Protein AF-A0A538AAC1-F1 (afdb_monomer)

Nearest PDB structures (foldseek):
  7qew-assembly1_G  TM=2.513E-01  e=2.782E+00  Homo sapiens
  7qeq-assembly1_A  TM=2.114E-01  e=1.435E+00  Homo sapiens
  8qa3-assembly1_G  TM=2.493E-01  e=3.777E+00  Homo sapiens
  8qa1-assembly1_A  TM=2.069E-01  e=2.050E+00  Homo sapiens

Structure (mmCIF, N/CA/C/O backbone):
data_AF-A0A538AAC1-F1
#
_entry.id   AF-A0A538AAC1-F1
#
loop_
_atom_site.group_PDB
_atom_site.id
_atom_site.type_symbol
_atom_site.label_atom_id
_atom_site.label_alt_id
_atom_site.label_comp_id
_atom_site.label_asym_id
_atom_site.label_entity_id
_atom_site.label_seq_id
_atom_site.pdbx_PDB_ins_code
_atom_site.Cartn_x
_atom_site.Cartn_y
_atom_site.Cartn_z
_atom_site.occupancy
_atom_site.B_iso_or_e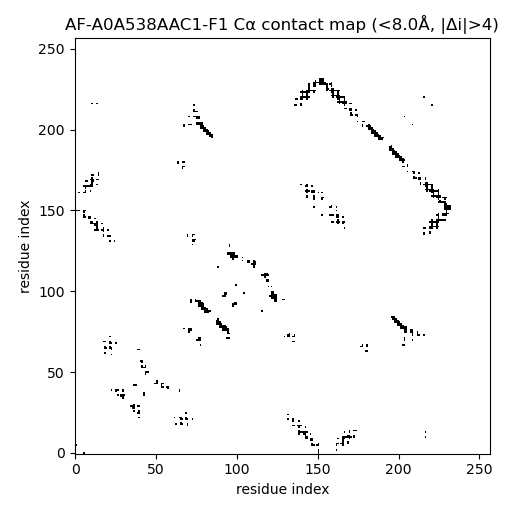quiv
_atom_site.auth_seq_id
_atom_site.auth_comp_id
_atom_site.auth_asym_id
_atom_site.auth_atom_id
_atom_site.pdbx_PDB_model_num
ATOM 1 N N . MET A 1 1 ? -5.027 5.118 27.703 1.00 55.56 1 MET A N 1
ATOM 2 C CA . MET A 1 1 ? -4.458 5.431 26.368 1.00 55.56 1 MET A CA 1
ATOM 3 C C . MET A 1 1 ? -5.538 6.104 25.536 1.00 55.56 1 MET A C 1
ATOM 5 O O . MET A 1 1 ? -6.636 5.571 25.478 1.00 55.56 1 MET A O 1
ATOM 9 N N . THR A 1 2 ? -5.264 7.262 24.935 1.00 80.38 2 THR A N 1
ATOM 10 C CA . THR A 1 2 ? -6.230 7.984 24.089 1.00 80.38 2 THR A CA 1
ATOM 11 C C . THR A 1 2 ? -6.507 7.219 22.790 1.00 80.38 2 THR A C 1
ATOM 13 O O . THR A 1 2 ? -5.586 6.656 22.193 1.00 80.38 2 THR A O 1
ATOM 16 N N . ARG A 1 3 ? -7.768 7.199 22.331 1.00 82.06 3 ARG A N 1
ATOM 17 C CA . ARG A 1 3 ? -8.195 6.505 21.095 1.00 82.06 3 ARG A CA 1
ATOM 18 C C . ARG A 1 3 ? -7.384 6.935 19.861 1.00 82.06 3 ARG A C 1
ATOM 20 O O . ARG A 1 3 ? -7.076 6.101 19.018 1.00 82.06 3 ARG A O 1
ATOM 27 N N . ALA A 1 4 ? -6.931 8.190 19.822 1.00 89.62 4 ALA A N 1
ATOM 28 C CA . ALA A 1 4 ? -6.033 8.710 18.789 1.00 89.62 4 ALA A CA 1
ATOM 29 C C . ALA A 1 4 ? -4.722 7.906 18.660 1.00 89.62 4 ALA A C 1
ATOM 31 O O . ALA A 1 4 ? -4.321 7.543 17.557 1.00 89.62 4 ALA A O 1
ATOM 32 N N . ARG A 1 5 ? -4.081 7.531 19.779 1.00 92.12 5 ARG A N 1
ATOM 33 C CA . ARG A 1 5 ? -2.854 6.711 19.748 1.00 92.12 5 ARG A CA 1
ATOM 34 C C . ARG A 1 5 ? -3.111 5.310 19.193 1.00 92.12 5 ARG A C 1
ATOM 36 O O . ARG A 1 5 ? -2.236 4.744 18.549 1.00 92.12 5 ARG A O 1
ATOM 43 N N . ALA A 1 6 ? -4.294 4.746 19.439 1.00 91.12 6 ALA A N 1
ATOM 44 C CA . ALA A 1 6 ? -4.673 3.443 18.900 1.00 91.12 6 ALA A CA 1
ATOM 45 C C . ALA A 1 6 ? -4.906 3.495 17.381 1.00 91.12 6 ALA A C 1
ATOM 47 O O . ALA A 1 6 ? -4.477 2.583 16.679 1.00 91.12 6 ALA A O 1
ATOM 48 N N . VAL A 1 7 ? -5.509 4.580 16.882 1.00 93.75 7 VAL A N 1
ATOM 49 C CA . VAL A 1 7 ? -5.695 4.843 15.445 1.00 93.75 7 VAL A CA 1
ATOM 50 C C . VAL A 1 7 ? -4.347 4.958 14.728 1.00 93.75 7 VAL A C 1
ATOM 52 O O . VAL A 1 7 ? -4.115 4.247 13.750 1.00 93.75 7 VAL A O 1
ATOM 55 N N . VAL A 1 8 ? -3.425 5.768 15.261 1.00 95.25 8 VAL A N 1
ATOM 56 C CA . VAL A 1 8 ? -2.075 5.922 14.689 1.00 95.25 8 VAL A CA 1
ATOM 57 C C . VAL A 1 8 ? -1.306 4.600 14.712 1.00 95.25 8 VAL A C 1
ATOM 59 O O . VAL A 1 8 ? -0.715 4.204 13.710 1.00 95.25 8 VAL A O 1
ATOM 62 N N . PHE A 1 9 ? -1.370 3.869 15.828 1.00 93.88 9 PHE A N 1
ATOM 63 C CA . PHE A 1 9 ? -0.754 2.547 15.951 1.00 93.88 9 PHE A CA 1
ATOM 64 C C . PHE A 1 9 ? -1.325 1.532 14.949 1.00 93.88 9 PHE A C 1
ATOM 66 O O . PHE A 1 9 ? -0.582 0.714 14.409 1.00 93.88 9 PHE A O 1
ATOM 73 N N . GLY A 1 10 ? -2.634 1.589 14.693 1.00 92.56 10 GLY A N 1
ATOM 74 C CA . GLY A 1 10 ? -3.307 0.786 13.677 1.00 92.56 10 GLY A CA 1
ATOM 75 C C . GLY A 1 10 ? -2.755 1.047 12.283 1.00 92.56 10 GLY A C 1
ATOM 76 O O . GLY A 1 10 ? -2.268 0.115 11.649 1.00 92.56 10 GLY A O 1
ATOM 77 N N . GLY A 1 11 ? -2.764 2.312 11.849 1.00 92.19 11 GLY A N 1
ATOM 78 C CA . GLY A 1 11 ? -2.287 2.701 10.518 1.00 92.19 11 GLY A CA 1
ATOM 79 C C . GLY A 1 11 ? -0.808 2.375 10.307 1.00 92.19 11 GLY A C 1
ATOM 80 O O . GLY A 1 11 ? -0.432 1.815 9.279 1.00 92.19 11 GLY A O 1
ATOM 81 N N . TRP A 1 12 ? 0.022 2.606 11.328 1.00 95.94 12 TRP A N 1
ATOM 82 C CA . TRP A 1 12 ? 1.433 2.213 11.317 1.00 95.94 12 TRP A CA 1
ATOM 83 C C . TRP A 1 12 ? 1.619 0.699 11.140 1.00 95.94 12 TRP A C 1
ATOM 85 O O . TRP A 1 12 ? 2.436 0.253 10.335 1.00 95.94 12 TRP A O 1
ATOM 95 N N . ARG A 1 13 ? 0.830 -0.118 11.849 1.00 94.62 13 ARG A N 1
ATOM 96 C CA . ARG A 1 13 ? 0.871 -1.581 11.698 1.00 94.62 13 ARG A CA 1
ATOM 97 C C . ARG A 1 13 ? 0.394 -2.053 10.331 1.00 94.62 13 ARG A C 1
ATOM 99 O O . ARG A 1 13 ? 0.969 -3.015 9.832 1.00 94.62 13 ARG A O 1
ATOM 106 N N . MET A 1 14 ? -0.626 -1.417 9.751 1.00 96.38 14 MET A N 1
ATOM 107 C CA . MET A 1 14 ? -1.068 -1.725 8.384 1.00 96.38 14 MET A CA 1
ATOM 108 C C . MET A 1 14 ? 0.079 -1.506 7.399 1.00 96.38 14 MET A C 1
ATOM 110 O O . MET A 1 14 ? 0.362 -2.388 6.594 1.00 96.38 14 MET A O 1
ATOM 114 N N . LEU A 1 15 ? 0.789 -0.378 7.518 1.00 94.25 15 LEU A N 1
ATOM 115 C CA . LEU A 1 15 ? 1.932 -0.081 6.660 1.00 94.25 15 LEU A CA 1
ATOM 116 C C . LEU A 1 15 ? 3.049 -1.116 6.835 1.00 94.25 15 LEU A C 1
ATOM 118 O O . LEU A 1 15 ? 3.484 -1.710 5.853 1.00 94.25 15 LEU A O 1
ATOM 122 N N . LEU A 1 16 ? 3.486 -1.372 8.072 1.00 94.50 16 LEU A N 1
ATOM 123 C CA . LEU A 1 16 ? 4.570 -2.327 8.328 1.00 94.50 16 LEU A CA 1
ATOM 124 C C . LEU A 1 16 ? 4.223 -3.746 7.865 1.00 94.50 16 LEU A C 1
ATOM 126 O O . LEU A 1 16 ? 5.056 -4.408 7.250 1.00 94.50 16 LEU A O 1
ATOM 130 N N . ALA A 1 17 ? 3.000 -4.210 8.136 1.00 92.50 17 ALA A N 1
ATOM 131 C CA . ALA A 1 17 ? 2.542 -5.517 7.679 1.00 92.50 17 ALA A CA 1
ATOM 132 C C . ALA A 1 17 ? 2.473 -5.575 6.148 1.00 92.50 17 ALA A C 1
ATOM 134 O O . ALA A 1 17 ? 2.924 -6.557 5.565 1.00 92.50 17 ALA A O 1
ATOM 135 N N . GLY A 1 18 ? 1.972 -4.519 5.501 1.00 91.94 18 GLY A N 1
ATOM 136 C CA . GLY A 1 18 ? 1.911 -4.416 4.045 1.00 91.94 18 GLY A CA 1
ATOM 137 C C . GLY A 1 18 ? 3.296 -4.471 3.405 1.00 91.94 18 GLY A C 1
ATOM 138 O O . GLY A 1 18 ? 3.509 -5.263 2.489 1.00 91.94 18 GLY A O 1
ATOM 139 N N . LEU A 1 19 ? 4.258 -3.703 3.922 1.00 90.88 19 LEU A N 1
ATOM 140 C CA . LEU A 1 19 ? 5.645 -3.719 3.446 1.00 90.88 19 LEU A CA 1
ATOM 141 C C . LEU A 1 19 ? 6.298 -5.093 3.651 1.00 90.88 19 LEU A C 1
ATOM 143 O O . LEU A 1 19 ? 6.883 -5.639 2.717 1.00 90.88 19 LEU A O 1
ATOM 147 N N . ALA A 1 20 ? 6.157 -5.684 4.841 1.00 91.12 20 ALA A N 1
ATOM 148 C CA . ALA A 1 20 ? 6.739 -6.988 5.148 1.00 91.12 20 ALA A CA 1
ATOM 149 C C . ALA A 1 20 ? 6.161 -8.099 4.259 1.00 91.12 20 ALA A C 1
ATOM 151 O O . ALA A 1 20 ? 6.914 -8.850 3.643 1.00 91.12 20 ALA A O 1
ATOM 152 N N . LEU A 1 21 ? 4.833 -8.178 4.139 1.00 90.56 21 LEU A N 1
ATOM 153 C CA . LEU A 1 21 ? 4.157 -9.170 3.300 1.00 90.56 21 LEU A CA 1
ATOM 154 C C . LEU A 1 21 ? 4.462 -8.968 1.811 1.00 90.56 21 LEU A C 1
ATOM 156 O O . LEU A 1 21 ? 4.657 -9.951 1.098 1.00 90.56 21 LEU A O 1
ATOM 160 N N . SER A 1 22 ? 4.569 -7.719 1.347 1.00 88.06 22 SER A N 1
ATOM 161 C CA . SER A 1 22 ? 4.970 -7.416 -0.036 1.00 88.06 22 SER A CA 1
ATOM 162 C C . SER A 1 22 ? 6.386 -7.906 -0.315 1.00 88.06 22 SER A C 1
ATOM 164 O O . SER A 1 22 ? 6.629 -8.551 -1.334 1.00 88.06 22 SER A O 1
ATOM 166 N N . PHE A 1 23 ? 7.315 -7.659 0.612 1.00 86.56 23 PHE A N 1
ATOM 167 C CA . PHE A 1 23 ? 8.688 -8.132 0.484 1.00 86.56 23 PHE A CA 1
ATOM 168 C C . PHE A 1 23 ? 8.771 -9.661 0.512 1.00 86.56 23 PHE A C 1
ATOM 170 O O . PHE A 1 23 ? 9.422 -10.250 -0.346 1.00 86.56 23 PHE A O 1
ATOM 177 N N . VAL A 1 24 ? 8.050 -10.324 1.421 1.00 87.56 24 VAL A N 1
ATOM 178 C CA . VAL A 1 24 ? 7.950 -11.794 1.443 1.00 87.56 24 VAL A CA 1
ATOM 179 C C . VAL A 1 24 ? 7.392 -12.324 0.119 1.00 87.56 24 VAL A C 1
ATOM 181 O O . VAL A 1 24 ? 7.934 -13.282 -0.429 1.00 87.56 24 VAL A O 1
ATOM 184 N N . GLY A 1 25 ? 6.377 -11.669 -0.450 1.00 84.69 25 GLY A N 1
ATOM 185 C CA . GLY A 1 25 ? 5.852 -12.000 -1.775 1.00 84.69 25 GLY A CA 1
ATOM 186 C C . GLY A 1 25 ? 6.914 -11.913 -2.878 1.00 84.69 25 GLY A C 1
ATOM 187 O O . GLY A 1 25 ? 6.989 -12.803 -3.728 1.00 84.69 25 GLY A O 1
ATOM 188 N N . LEU A 1 26 ? 7.783 -10.896 -2.842 1.00 82.31 26 LEU A N 1
ATOM 189 C CA . LEU A 1 26 ? 8.922 -10.788 -3.763 1.00 82.31 26 LEU A CA 1
ATOM 190 C C . LEU A 1 26 ? 9.938 -11.923 -3.572 1.00 82.31 26 LEU A C 1
ATOM 192 O O . LEU A 1 26 ? 10.426 -12.461 -4.566 1.00 82.31 26 LEU A O 1
ATOM 196 N N . LEU A 1 27 ? 10.237 -12.319 -2.331 1.00 83.00 27 LEU A N 1
ATOM 197 C CA . LEU A 1 27 ? 11.154 -13.433 -2.048 1.00 83.00 27 LEU A CA 1
ATOM 198 C C . LEU A 1 27 ? 10.608 -14.762 -2.586 1.00 83.00 27 LEU A C 1
ATOM 200 O O . LEU A 1 27 ? 11.334 -15.510 -3.242 1.00 83.00 27 LEU A O 1
ATOM 204 N N . VAL A 1 28 ? 9.315 -15.030 -2.377 1.00 84.75 28 VAL A N 1
ATOM 205 C CA . VAL A 1 28 ? 8.643 -16.217 -2.931 1.00 84.75 28 VAL A CA 1
ATOM 206 C C . VAL A 1 28 ? 8.689 -16.190 -4.459 1.00 84.75 28 VAL A C 1
ATOM 208 O O . VAL A 1 28 ? 9.024 -17.194 -5.089 1.00 84.75 28 VAL A O 1
ATOM 211 N N . LEU A 1 29 ? 8.427 -15.033 -5.074 1.00 81.06 29 LEU A N 1
ATOM 212 C CA . LEU A 1 29 ? 8.501 -14.889 -6.526 1.00 81.06 29 LEU A CA 1
ATOM 213 C C . LEU A 1 29 ? 9.919 -15.143 -7.060 1.00 81.06 29 LEU A C 1
ATOM 215 O O . LEU A 1 29 ? 10.067 -15.799 -8.090 1.00 81.06 29 LEU A O 1
ATOM 219 N N . ALA A 1 30 ? 10.951 -14.667 -6.363 1.00 78.94 30 ALA A N 1
ATOM 220 C CA . ALA A 1 30 ? 12.349 -14.893 -6.725 1.00 78.94 30 ALA A CA 1
ATOM 221 C C . ALA A 1 30 ? 12.778 -16.366 -6.590 1.00 78.94 30 ALA A C 1
ATOM 223 O O . ALA A 1 30 ? 13.627 -16.829 -7.359 1.00 78.94 30 ALA A O 1
ATOM 224 N N . ALA A 1 31 ? 12.183 -17.105 -5.648 1.00 80.88 31 ALA A N 1
ATOM 225 C CA . ALA A 1 31 ? 12.398 -18.541 -5.496 1.00 80.88 31 ALA A CA 1
ATOM 226 C C . ALA A 1 31 ? 11.744 -19.341 -6.637 1.00 80.88 31 ALA A C 1
ATOM 228 O O . ALA A 1 31 ? 12.382 -20.220 -7.212 1.00 80.88 31 ALA A O 1
ATOM 229 N N . VAL A 1 32 ? 10.503 -19.000 -7.007 1.00 84.06 32 VAL A N 1
ATOM 230 C CA . VAL A 1 32 ? 9.737 -19.708 -8.053 1.00 84.06 32 VAL A CA 1
ATOM 231 C C . VAL A 1 32 ? 10.205 -19.339 -9.465 1.00 84.06 32 VAL A C 1
ATOM 233 O O . VAL A 1 32 ? 10.245 -20.189 -10.353 1.00 84.06 32 VAL A O 1
ATOM 236 N N . LYS A 1 33 ? 10.559 -18.070 -9.699 1.00 76.31 33 LYS A N 1
ATOM 237 C CA . LYS A 1 33 ? 11.040 -17.564 -10.991 1.00 76.31 33 LYS A CA 1
ATOM 238 C C . LYS A 1 33 ? 12.455 -17.003 -10.832 1.00 76.31 33 LYS A C 1
ATOM 240 O O . LYS A 1 33 ? 12.603 -15.841 -10.457 1.00 76.31 33 LYS A O 1
ATOM 245 N N . PRO A 1 34 ? 13.502 -17.757 -11.218 1.00 68.25 34 PRO A N 1
ATOM 246 C CA . PRO A 1 34 ? 14.891 -17.303 -11.118 1.00 68.25 34 PRO A CA 1
ATOM 247 C C . PRO A 1 34 ? 15.162 -15.971 -11.835 1.00 68.25 34 PRO A C 1
ATOM 249 O O . PRO A 1 34 ? 15.966 -15.169 -11.371 1.00 68.25 34 PRO A O 1
ATOM 252 N N . GLY A 1 35 ? 14.438 -15.686 -12.925 1.00 66.00 35 GLY A N 1
ATOM 253 C CA . GLY A 1 35 ? 14.520 -14.405 -13.637 1.00 66.00 35 GLY A CA 1
ATOM 254 C C . GLY A 1 35 ? 13.968 -13.195 -12.868 1.00 66.00 35 GLY A C 1
ATOM 255 O O . GLY A 1 35 ? 14.212 -12.068 -13.278 1.00 66.00 35 GLY A O 1
ATOM 256 N N . ALA A 1 36 ? 13.247 -13.402 -11.762 1.00 65.06 36 ALA A N 1
ATOM 257 C CA . ALA A 1 36 ? 12.745 -12.343 -10.884 1.00 65.06 36 ALA A CA 1
ATOM 258 C C . ALA A 1 36 ? 13.689 -12.044 -9.702 1.00 65.06 36 ALA A C 1
ATOM 260 O O . ALA A 1 36 ? 13.428 -11.126 -8.926 1.00 65.06 36 ALA A O 1
ATOM 261 N N . ARG A 1 37 ? 14.804 -12.777 -9.558 1.00 68.06 37 ARG A N 1
ATOM 262 C CA . ARG A 1 37 ? 15.784 -12.557 -8.481 1.00 68.06 37 ARG A CA 1
ATOM 263 C C . ARG A 1 37 ? 16.357 -11.131 -8.433 1.00 68.06 37 ARG A C 1
ATOM 265 O O . ARG A 1 37 ? 16.464 -10.633 -7.317 1.00 68.06 37 ARG A O 1
ATOM 272 N N . PRO A 1 38 ? 16.637 -10.432 -9.555 1.00 65.81 38 PRO A N 1
ATOM 273 C CA . PRO A 1 38 ? 17.105 -9.041 -9.509 1.00 65.81 38 PRO A CA 1
ATOM 274 C C . PRO A 1 38 ? 16.099 -8.058 -8.881 1.00 65.81 38 PRO A C 1
ATOM 276 O O . PRO A 1 38 ? 16.471 -6.981 -8.429 1.00 65.81 38 PRO A O 1
ATOM 279 N N . ILE A 1 39 ? 14.813 -8.428 -8.840 1.00 64.62 39 ILE A N 1
ATOM 280 C CA . ILE A 1 39 ? 13.741 -7.621 -8.238 1.00 64.62 39 ILE A CA 1
ATOM 281 C C . ILE A 1 39 ? 13.785 -7.739 -6.705 1.00 64.62 39 ILE A C 1
ATOM 283 O O . ILE A 1 39 ? 13.534 -6.772 -5.989 1.00 64.62 39 ILE A O 1
ATOM 287 N N . ALA A 1 40 ? 14.135 -8.925 -6.196 1.00 59.75 40 ALA A N 1
ATOM 288 C CA . ALA A 1 40 ? 14.229 -9.212 -4.765 1.00 59.75 40 ALA A CA 1
ATOM 289 C C . ALA A 1 40 ? 15.622 -8.920 -4.176 1.00 59.75 40 ALA A C 1
ATOM 291 O O . ALA A 1 40 ? 15.723 -8.480 -3.031 1.00 59.75 40 ALA A O 1
ATOM 292 N N . TYR A 1 41 ? 16.690 -9.077 -4.966 1.00 62.59 41 TYR A N 1
ATOM 293 C CA . TYR A 1 41 ? 18.094 -8.946 -4.555 1.00 62.59 41 TYR A CA 1
ATOM 294 C C . TYR A 1 41 ? 18.848 -8.033 -5.527 1.00 62.59 41 TYR A C 1
ATOM 296 O O . TYR A 1 41 ? 18.644 -8.139 -6.731 1.00 62.59 41 TYR A O 1
ATOM 304 N N . ASN A 1 42 ? 19.718 -7.132 -5.051 1.00 59.31 42 ASN A N 1
ATOM 305 C CA . ASN A 1 42 ? 20.794 -6.682 -5.941 1.00 59.31 42 ASN A CA 1
ATOM 306 C C . ASN A 1 42 ? 21.755 -7.859 -6.007 1.00 59.31 42 ASN A C 1
ATOM 308 O O . ASN A 1 42 ? 22.329 -8.217 -4.985 1.00 59.31 42 ASN A O 1
ATOM 312 N N . ILE A 1 43 ? 21.851 -8.510 -7.162 1.00 54.12 43 ILE A N 1
ATOM 313 C CA . ILE A 1 43 ? 22.829 -9.575 -7.365 1.00 54.12 43 ILE A CA 1
ATOM 314 C C . ILE A 1 43 ? 24.106 -8.878 -7.840 1.00 54.12 43 ILE A C 1
ATOM 316 O O . ILE A 1 43 ? 24.143 -8.452 -8.995 1.00 54.12 43 ILE A O 1
ATOM 320 N N . PRO A 1 44 ? 25.121 -8.687 -6.980 1.00 48.97 44 PRO A N 1
ATOM 321 C CA . PRO A 1 44 ? 26.422 -8.231 -7.439 1.00 48.97 44 PRO A CA 1
ATOM 322 C C . PRO A 1 44 ? 26.989 -9.274 -8.406 1.00 48.97 44 PRO A C 1
ATOM 324 O O . PRO A 1 44 ? 26.973 -10.473 -8.131 1.00 48.97 44 PRO A O 1
ATOM 327 N N . THR A 1 45 ? 27.448 -8.817 -9.566 1.00 49.44 45 THR A N 1
ATOM 328 C CA . THR A 1 45 ? 28.026 -9.666 -10.618 1.00 49.44 45 THR A CA 1
ATOM 329 C C . THR A 1 45 ? 29.496 -10.017 -10.362 1.00 49.44 45 THR A C 1
ATOM 331 O O . THR A 1 45 ? 30.085 -10.743 -11.157 1.00 49.44 45 THR A O 1
ATOM 334 N N . SER A 1 46 ? 30.092 -9.525 -9.271 1.00 48.06 46 SER A N 1
ATOM 335 C CA . SER A 1 46 ? 31.501 -9.714 -8.905 1.00 48.06 46 SER A CA 1
ATOM 336 C C . SER A 1 46 ? 31.669 -10.213 -7.461 1.00 48.06 46 SER A C 1
ATOM 338 O O . SER A 1 46 ? 30.862 -9.931 -6.573 1.00 48.06 46 SER A O 1
ATOM 340 N N . SER A 1 47 ? 32.728 -10.996 -7.230 1.00 47.50 47 SER A N 1
ATOM 341 C CA . SER A 1 47 ? 33.127 -11.514 -5.914 1.00 47.50 47 SER A CA 1
ATOM 342 C C . SER A 1 47 ? 33.976 -10.504 -5.131 1.00 47.50 47 SER A C 1
ATOM 344 O O . SER A 1 47 ? 34.763 -9.779 -5.730 1.00 47.50 47 SER A O 1
ATOM 346 N N . GLY A 1 48 ? 33.895 -10.513 -3.793 1.00 57.09 48 GLY A N 1
ATOM 347 C CA . GLY A 1 48 ? 34.740 -9.689 -2.911 1.00 57.09 48 GLY A CA 1
ATOM 348 C C . GLY A 1 48 ? 34.000 -8.502 -2.281 1.00 57.09 48 GLY A C 1
ATOM 349 O O . GLY A 1 48 ? 32.853 -8.642 -1.857 1.00 57.09 48 GLY A O 1
ATOM 350 N N . SER A 1 49 ? 34.639 -7.331 -2.201 1.00 56.75 49 SER A N 1
ATOM 351 C CA . SER A 1 49 ? 34.054 -6.099 -1.633 1.00 56.75 49 SER A CA 1
ATOM 352 C C . SER A 1 49 ? 32.765 -5.656 -2.333 1.00 56.75 49 SER A C 1
ATOM 354 O O . SER A 1 49 ? 31.868 -5.119 -1.684 1.00 56.75 49 SER A O 1
ATOM 356 N N . ASP A 1 50 ? 32.625 -5.958 -3.623 1.00 53.81 50 ASP A N 1
ATOM 357 C CA . ASP A 1 50 ? 31.417 -5.686 -4.410 1.00 53.81 50 ASP A CA 1
ATOM 358 C C . ASP A 1 50 ? 30.231 -6.563 -3.987 1.00 53.81 50 ASP A C 1
ATOM 360 O O . ASP A 1 50 ? 29.080 -6.124 -4.030 1.00 53.81 50 ASP A O 1
ATOM 364 N N . ALA A 1 51 ? 30.497 -7.783 -3.503 1.00 54.66 51 ALA A N 1
ATOM 365 C CA . ALA A 1 51 ? 29.469 -8.667 -2.961 1.00 54.66 51 ALA A CA 1
ATOM 366 C C . ALA A 1 51 ? 28.921 -8.141 -1.624 1.00 54.66 51 ALA A C 1
ATOM 368 O O . ALA A 1 51 ? 27.710 -8.165 -1.375 1.00 54.66 51 ALA A O 1
ATOM 369 N N . VAL A 1 52 ? 29.805 -7.594 -0.784 1.00 56.62 52 VAL A N 1
ATOM 370 C CA . VAL A 1 52 ? 29.437 -6.922 0.472 1.00 56.62 52 VAL A CA 1
ATOM 371 C C . VAL A 1 52 ? 28.674 -5.627 0.177 1.00 56.62 52 VAL A C 1
ATOM 373 O O . VAL A 1 52 ? 27.602 -5.411 0.744 1.00 56.62 52 VAL A O 1
ATOM 376 N N . GLY A 1 53 ? 29.152 -4.817 -0.773 1.00 56.31 53 GLY A N 1
ATOM 377 C CA . GLY A 1 53 ? 28.477 -3.598 -1.230 1.00 56.31 53 GLY A CA 1
ATOM 378 C C . GLY A 1 53 ? 27.079 -3.868 -1.796 1.00 56.31 53 GLY A C 1
ATOM 379 O O . GLY A 1 53 ? 26.114 -3.215 -1.396 1.00 56.31 53 GLY A O 1
ATOM 380 N N . GLY A 1 54 ? 26.929 -4.892 -2.640 1.00 57.69 54 GLY A N 1
ATOM 381 C CA . GLY A 1 54 ? 25.633 -5.324 -3.173 1.00 57.69 54 GLY A CA 1
ATOM 382 C C . GLY A 1 54 ? 24.668 -5.825 -2.092 1.00 57.69 54 GLY A C 1
ATOM 383 O O . GLY A 1 54 ? 23.460 -5.579 -2.173 1.00 57.69 54 GLY A O 1
ATOM 384 N N . THR A 1 55 ? 25.185 -6.455 -1.034 1.00 58.25 55 THR A N 1
ATOM 385 C CA . THR A 1 55 ? 24.380 -6.910 0.111 1.00 58.25 55 THR A CA 1
ATOM 386 C C . THR A 1 55 ? 23.905 -5.731 0.962 1.00 58.25 55 THR A C 1
ATOM 388 O O . THR A 1 55 ? 22.710 -5.620 1.240 1.00 58.25 55 THR A O 1
ATOM 391 N N . VAL A 1 56 ? 24.796 -4.794 1.302 1.00 59.12 56 VAL A N 1
ATOM 392 C CA . VAL A 1 56 ? 24.453 -3.570 2.051 1.00 59.12 56 VAL A CA 1
ATOM 393 C C . VAL A 1 56 ? 23.446 -2.720 1.272 1.00 59.12 56 VAL A C 1
ATOM 395 O O . VAL A 1 56 ? 22.434 -2.287 1.826 1.00 59.12 56 VAL A O 1
ATOM 398 N N . PHE A 1 57 ? 23.652 -2.555 -0.035 1.00 59.09 57 PHE A N 1
ATOM 399 C CA . PHE A 1 57 ? 22.730 -1.818 -0.899 1.00 59.09 57 PHE A CA 1
ATOM 400 C C . PHE A 1 57 ? 21.377 -2.532 -1.048 1.00 59.09 57 PHE A C 1
ATOM 402 O O . PHE A 1 57 ? 20.330 -1.887 -1.114 1.00 59.09 57 PHE A O 1
ATOM 409 N N . THR A 1 58 ? 21.355 -3.870 -1.043 1.00 62.19 58 THR A N 1
ATOM 410 C CA . THR A 1 58 ? 20.102 -4.642 -0.982 1.00 62.19 58 THR A CA 1
ATOM 411 C C . THR A 1 58 ? 19.340 -4.342 0.300 1.00 62.19 58 THR A C 1
ATOM 413 O O . THR A 1 58 ? 18.171 -3.984 0.210 1.00 62.19 58 THR A O 1
ATOM 416 N N . VAL A 1 59 ? 19.994 -4.405 1.465 1.00 61.88 59 VAL A N 1
ATOM 417 C CA . VAL A 1 59 ? 19.363 -4.116 2.766 1.00 61.88 59 VAL A CA 1
ATOM 418 C C . VAL A 1 59 ? 18.805 -2.690 2.807 1.00 61.88 59 VAL A C 1
ATOM 420 O O . VAL A 1 59 ? 17.654 -2.490 3.194 1.00 61.88 59 VAL A O 1
ATOM 423 N N . LEU A 1 60 ? 19.575 -1.708 2.331 1.00 66.44 60 LEU A N 1
ATOM 424 C CA . LEU A 1 60 ? 19.162 -0.301 2.291 1.00 66.44 60 LEU A CA 1
ATOM 425 C C . LEU A 1 60 ? 17.997 -0.039 1.325 1.00 66.44 60 LEU A C 1
ATOM 427 O O . LEU A 1 60 ? 17.195 0.863 1.558 1.00 66.44 60 LEU A O 1
ATOM 431 N N . THR A 1 61 ? 17.866 -0.833 0.260 1.00 75.81 61 THR A N 1
ATOM 432 C CA . THR A 1 61 ? 16.788 -0.682 -0.732 1.00 75.81 61 THR A CA 1
ATOM 433 C C . THR A 1 61 ? 15.552 -1.533 -0.433 1.00 75.81 61 THR A C 1
ATOM 435 O O . THR A 1 61 ? 14.544 -1.375 -1.126 1.00 75.81 61 THR A O 1
ATOM 438 N N . VAL A 1 62 ? 15.567 -2.375 0.614 1.00 78.94 62 VAL A N 1
ATOM 439 C CA . VAL A 1 62 ? 14.404 -3.190 1.024 1.00 78.94 62 VAL A CA 1
ATOM 440 C C . VAL A 1 62 ? 13.139 -2.346 1.218 1.00 78.94 62 VAL A C 1
ATOM 442 O O . VAL A 1 62 ? 12.122 -2.708 0.622 1.00 78.94 62 VAL A O 1
ATOM 445 N N . PRO A 1 63 ? 13.149 -1.222 1.970 1.00 78.31 63 PRO A N 1
ATOM 446 C CA . PRO A 1 63 ? 11.932 -0.436 2.183 1.00 78.31 63 PRO A CA 1
ATOM 447 C C . PRO A 1 63 ? 11.360 0.105 0.873 1.00 78.31 63 PRO A C 1
ATOM 449 O O . PRO A 1 63 ? 10.147 0.083 0.669 1.00 78.31 63 PRO A O 1
ATOM 452 N N . ASN A 1 64 ? 12.241 0.522 -0.041 1.00 82.75 64 ASN A N 1
ATOM 453 C CA . ASN A 1 64 ? 11.842 1.046 -1.338 1.00 82.75 64 ASN A CA 1
ATOM 454 C C . ASN A 1 64 ? 11.227 -0.063 -2.215 1.00 82.75 64 ASN A C 1
ATOM 456 O O . ASN A 1 64 ? 10.131 0.084 -2.742 1.00 82.75 64 ASN A O 1
ATOM 460 N N . ARG A 1 65 ? 11.850 -1.245 -2.279 1.00 82.44 65 ARG A N 1
ATOM 461 C CA . ARG A 1 65 ? 11.321 -2.405 -3.028 1.00 82.44 65 ARG A CA 1
ATOM 462 C C . ARG A 1 65 ? 9.987 -2.905 -2.488 1.00 82.44 65 ARG A C 1
ATOM 464 O O . ARG A 1 65 ? 9.081 -3.207 -3.261 1.00 82.44 65 ARG A O 1
ATOM 471 N N . ALA A 1 66 ? 9.867 -2.978 -1.165 1.00 84.81 66 ALA A N 1
ATOM 472 C CA . ALA A 1 66 ? 8.629 -3.353 -0.500 1.00 84.81 66 ALA A CA 1
ATOM 473 C C . ALA A 1 66 ? 7.503 -2.367 -0.837 1.00 84.81 66 ALA A C 1
ATOM 475 O O . ALA A 1 66 ? 6.398 -2.799 -1.160 1.00 84.81 66 ALA A O 1
ATOM 476 N N . ALA A 1 67 ? 7.794 -1.062 -0.832 1.00 85.62 67 ALA A N 1
ATOM 477 C CA . ALA A 1 67 ? 6.845 -0.038 -1.249 1.00 85.62 67 ALA A CA 1
ATOM 478 C C . ALA A 1 67 ? 6.444 -0.219 -2.719 1.00 85.62 67 ALA A C 1
ATOM 480 O O . ALA A 1 67 ? 5.257 -0.331 -3.016 1.00 85.62 67 ALA A O 1
ATOM 481 N N . LEU A 1 68 ? 7.416 -0.345 -3.626 1.00 84.12 68 LEU A N 1
ATOM 482 C CA . LEU A 1 68 ? 7.179 -0.516 -5.064 1.00 84.12 68 LEU A CA 1
ATOM 483 C C . LEU A 1 68 ? 6.380 -1.784 -5.407 1.00 84.12 68 LEU A C 1
ATOM 485 O O . LEU A 1 68 ? 5.706 -1.798 -6.432 1.00 84.12 68 LEU A O 1
ATOM 489 N N . ALA A 1 69 ? 6.416 -2.824 -4.567 1.00 85.56 69 ALA A N 1
ATOM 490 C CA . ALA A 1 69 ? 5.562 -4.009 -4.695 1.00 85.56 69 ALA A CA 1
ATOM 491 C C . ALA A 1 69 ? 4.181 -3.844 -4.035 1.00 85.56 69 ALA A C 1
ATOM 493 O O . ALA A 1 69 ? 3.190 -4.388 -4.530 1.00 85.56 69 ALA A O 1
ATOM 494 N N . LEU A 1 70 ? 4.092 -3.071 -2.951 1.00 86.81 70 LEU A N 1
ATOM 495 C CA . LEU A 1 70 ? 2.840 -2.818 -2.242 1.00 86.81 70 LEU A CA 1
ATOM 496 C C . LEU A 1 70 ? 1.829 -2.075 -3.129 1.00 86.81 70 LEU A C 1
ATOM 498 O O . LEU A 1 70 ? 0.677 -2.496 -3.214 1.00 86.81 70 LEU A O 1
ATOM 502 N N . PHE A 1 71 ? 2.241 -1.026 -3.847 1.00 87.81 71 PHE A N 1
ATOM 503 C CA . PHE A 1 71 ? 1.354 -0.269 -4.749 1.00 87.81 71 PHE A CA 1
ATOM 504 C C . PHE A 1 71 ? 0.646 -1.131 -5.814 1.00 87.81 71 PHE A C 1
ATOM 506 O O . PHE A 1 71 ? -0.589 -1.125 -5.843 1.00 87.81 71 PHE A O 1
ATOM 513 N N . PRO A 1 72 ? 1.351 -1.920 -6.646 1.00 84.62 72 PRO A N 1
ATOM 514 C CA . PRO A 1 72 ? 0.704 -2.804 -7.609 1.00 84.62 72 PRO A CA 1
ATOM 515 C C . PRO A 1 72 ? -0.099 -3.926 -6.948 1.00 84.62 72 PRO A C 1
ATOM 517 O O . PRO A 1 72 ? -1.126 -4.309 -7.500 1.00 84.62 72 PRO A O 1
ATOM 520 N N . SER A 1 73 ? 0.269 -4.395 -5.746 1.00 85.75 73 SER A N 1
ATOM 521 C CA . SER A 1 73 ? -0.561 -5.362 -5.001 1.00 85.75 73 SER A CA 1
ATOM 522 C C . SER A 1 73 ? -1.926 -4.806 -4.589 1.00 85.75 73 SER A C 1
ATOM 524 O O . SER A 1 73 ? -2.888 -5.556 -4.474 1.00 85.75 73 SER A O 1
ATOM 526 N N . MET A 1 74 ? -2.033 -3.487 -4.403 1.00 87.25 74 MET A N 1
ATOM 527 C CA . MET A 1 74 ? -3.308 -2.810 -4.160 1.00 87.25 74 MET A CA 1
ATOM 528 C C . MET A 1 74 ? -4.104 -2.592 -5.451 1.00 87.25 74 MET A C 1
ATOM 530 O O . MET A 1 74 ? -5.296 -2.305 -5.380 1.00 87.25 74 MET A O 1
ATOM 534 N N . GLY A 1 75 ? -3.464 -2.755 -6.612 1.00 83.62 75 GLY A N 1
ATOM 535 C CA . GLY A 1 75 ? -4.017 -2.474 -7.935 1.00 83.62 75 GLY A CA 1
ATOM 536 C C . GLY A 1 75 ? -3.632 -1.107 -8.498 1.00 83.62 75 GLY A C 1
ATOM 537 O O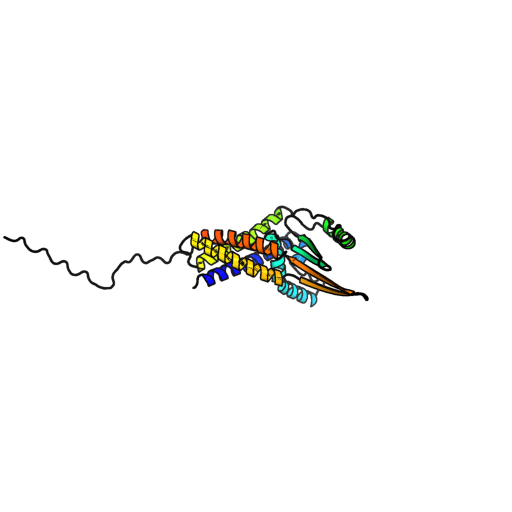 . GLY A 1 75 ? -4.128 -0.733 -9.557 1.00 83.62 75 GLY A O 1
ATOM 538 N N . SER A 1 76 ? -2.738 -0.373 -7.828 1.00 85.88 76 SER A N 1
ATOM 539 C CA . SER A 1 76 ? -2.192 0.881 -8.352 1.00 85.88 76 SER A CA 1
ATOM 540 C C . SER A 1 76 ? -1.199 0.624 -9.477 1.00 85.88 76 SER A C 1
ATOM 542 O O . SER A 1 76 ? -0.523 -0.401 -9.523 1.00 85.88 76 SER A O 1
ATOM 544 N N . CYS A 1 77 ? -1.053 1.606 -10.354 1.00 84.44 77 CYS A N 1
ATOM 545 C CA . CYS A 1 77 ? -0.009 1.579 -11.354 1.00 84.44 77 CYS A CA 1
ATOM 546 C C . CYS A 1 77 ? 1.372 1.903 -10.751 1.00 84.44 77 CYS A C 1
ATOM 548 O O . CYS A 1 77 ? 1.501 2.825 -9.939 1.00 84.44 77 CYS A O 1
ATOM 550 N N . LEU A 1 78 ? 2.401 1.175 -11.192 1.00 82.06 78 LEU A N 1
ATOM 551 C CA . LEU A 1 78 ? 3.805 1.572 -11.118 1.00 82.06 78 LEU A CA 1
ATOM 552 C C . LEU A 1 78 ? 4.268 1.991 -12.517 1.00 82.06 78 LEU A C 1
ATOM 554 O O . LEU A 1 78 ? 4.113 1.226 -13.473 1.00 82.06 78 LEU A O 1
ATOM 558 N N . GLY A 1 79 ? 4.821 3.192 -12.653 1.00 79.00 79 GLY A N 1
ATOM 559 C CA . GLY A 1 79 ? 5.018 3.780 -13.970 1.00 79.00 79 GLY A CA 1
ATOM 560 C C . GLY A 1 79 ? 6.037 4.905 -14.039 1.00 79.00 79 GLY A C 1
ATOM 561 O O . GLY A 1 79 ? 6.740 5.216 -13.072 1.00 79.00 79 GLY A O 1
ATOM 562 N N . VAL A 1 80 ? 6.099 5.491 -15.230 1.00 75.50 80 VAL A N 1
ATOM 563 C CA . VAL A 1 80 ? 6.898 6.677 -15.534 1.00 75.50 80 VAL A CA 1
ATOM 564 C C . VAL A 1 80 ? 5.941 7.842 -15.725 1.00 75.50 80 VAL A C 1
ATOM 566 O O . VAL A 1 80 ? 5.002 7.756 -16.513 1.00 75.50 80 VAL A O 1
ATOM 569 N N . PHE A 1 81 ? 6.190 8.930 -15.009 1.00 79.12 81 PHE A N 1
ATOM 570 C CA . PHE A 1 81 ? 5.432 10.169 -15.117 1.00 79.12 81 PHE A CA 1
ATOM 571 C C . PHE A 1 81 ? 6.407 11.268 -15.514 1.00 79.12 81 PHE A C 1
ATOM 573 O O . PHE A 1 81 ? 7.367 11.523 -14.786 1.00 79.12 81 PHE A O 1
ATOM 580 N N . ALA A 1 82 ? 6.200 11.878 -16.673 1.00 74.06 82 ALA A N 1
ATOM 581 C CA . ALA A 1 82 ? 7.053 12.926 -17.200 1.00 74.06 82 ALA A CA 1
ATOM 582 C C . ALA A 1 82 ? 6.246 14.200 -17.433 1.00 74.06 82 ALA A C 1
ATOM 584 O O . ALA A 1 82 ? 5.150 14.141 -17.983 1.00 74.06 82 ALA A O 1
ATOM 585 N N . ASN A 1 83 ? 6.810 15.343 -17.053 1.00 72.69 83 ASN A N 1
ATOM 586 C CA . ASN A 1 83 ? 6.317 16.637 -17.509 1.00 72.69 83 ASN A CA 1
ATOM 587 C C . ASN A 1 83 ? 7.282 17.167 -18.572 1.00 72.69 83 ASN A C 1
ATOM 589 O O . ASN A 1 83 ? 8.476 17.344 -18.300 1.00 72.69 83 ASN A O 1
ATOM 593 N N . VAL A 1 84 ? 6.768 17.361 -19.786 1.00 68.38 84 VAL A N 1
ATOM 594 C CA . VAL A 1 84 ? 7.529 17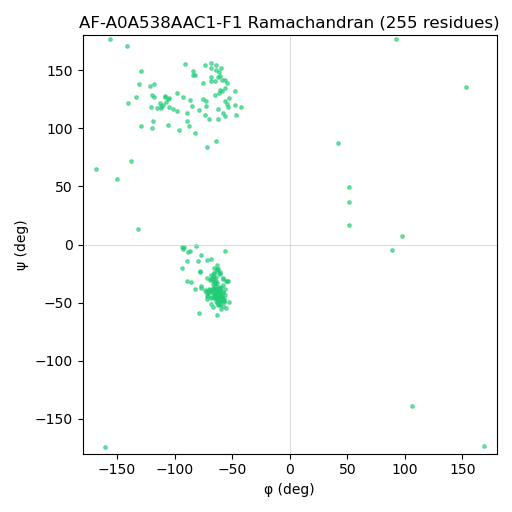.846 -20.939 1.00 68.38 84 VAL A CA 1
ATOM 595 C C . VAL A 1 84 ? 6.911 19.160 -21.390 1.00 68.38 84 VAL A C 1
ATOM 597 O O . VAL A 1 84 ? 5.825 19.168 -21.959 1.00 68.38 84 VAL A O 1
ATOM 600 N N . GLN A 1 85 ? 7.588 20.278 -21.110 1.00 68.12 85 GLN A N 1
ATOM 601 C CA . GLN A 1 85 ? 7.127 21.624 -21.487 1.00 68.12 85 GLN A CA 1
ATOM 602 C C . GLN A 1 85 ? 5.674 21.933 -21.056 1.00 68.12 85 GLN A C 1
ATOM 604 O O . GLN A 1 85 ? 4.930 22.591 -21.778 1.00 68.12 85 GLN A O 1
ATOM 609 N N . GLY A 1 86 ? 5.252 21.451 -19.881 1.00 65.50 86 GLY A N 1
ATOM 610 C CA . GLY A 1 86 ? 3.897 21.661 -19.359 1.00 65.50 86 GLY A CA 1
ATOM 611 C C . GLY A 1 86 ? 2.861 20.615 -19.785 1.00 65.50 86 GLY A C 1
ATOM 612 O O . GLY A 1 86 ? 1.751 20.644 -19.263 1.00 65.50 86 GLY A O 1
ATOM 613 N N . ALA A 1 87 ? 3.210 19.667 -20.660 1.00 69.44 87 ALA A N 1
ATOM 614 C CA . ALA A 1 87 ? 2.370 18.513 -20.970 1.00 69.44 87 ALA A CA 1
ATOM 615 C C . ALA A 1 87 ? 2.728 17.315 -20.075 1.00 69.44 87 ALA A C 1
ATOM 617 O O . ALA A 1 87 ? 3.889 16.898 -20.010 1.00 69.44 87 ALA A O 1
ATOM 618 N N . ASP A 1 88 ? 1.722 16.747 -19.407 1.00 69.94 88 ASP A N 1
ATOM 619 C CA . ASP A 1 88 ? 1.879 15.550 -18.582 1.00 69.94 88 ASP A CA 1
ATOM 620 C C . ASP A 1 88 ? 1.762 14.285 -19.435 1.00 69.94 88 ASP A C 1
ATOM 622 O O . ASP A 1 88 ? 0.724 13.994 -20.032 1.00 69.94 88 ASP A O 1
ATOM 626 N N . VAL A 1 89 ? 2.834 13.498 -19.457 1.00 70.75 89 VAL A N 1
ATOM 627 C CA . VAL A 1 89 ? 2.883 12.181 -20.089 1.00 70.75 89 VAL A CA 1
ATOM 628 C C . VAL A 1 89 ? 3.019 11.142 -18.984 1.00 70.75 89 VAL A C 1
ATOM 630 O O . VAL A 1 89 ? 4.003 11.126 -18.245 1.00 70.75 89 VAL A O 1
ATOM 633 N N . SER A 1 90 ? 2.030 10.259 -18.858 1.00 73.94 90 SER A N 1
ATOM 634 C CA . SER A 1 90 ? 2.070 9.150 -17.903 1.00 73.94 90 SER A CA 1
ATOM 635 C C . SER A 1 90 ? 2.033 7.816 -18.630 1.00 73.94 90 SER A C 1
ATOM 637 O O . SER A 1 90 ? 1.301 7.636 -19.601 1.00 73.94 90 SER A O 1
ATOM 639 N N . TYR A 1 91 ? 2.845 6.875 -18.160 1.00 74.12 91 TYR A N 1
ATOM 640 C CA . TYR A 1 91 ? 2.898 5.529 -18.700 1.00 74.12 91 TYR A CA 1
ATOM 641 C C . TYR A 1 91 ? 2.874 4.497 -17.581 1.00 74.12 91 TYR A C 1
ATOM 643 O O . TYR A 1 91 ? 3.707 4.529 -16.669 1.00 74.12 91 TYR A O 1
ATOM 651 N N . CYS A 1 92 ? 1.942 3.548 -17.689 1.00 76.06 92 CYS A N 1
ATOM 652 C CA . CYS A 1 92 ? 1.815 2.466 -16.733 1.00 76.06 92 CYS A CA 1
ATOM 653 C C . CYS A 1 92 ? 2.660 1.256 -17.119 1.00 76.06 92 CYS A C 1
ATOM 655 O O . CYS A 1 92 ? 2.305 0.500 -18.019 1.00 76.06 92 CYS A O 1
ATOM 657 N N . ALA A 1 93 ? 3.761 1.045 -16.400 1.00 70.19 93 ALA A N 1
ATOM 658 C CA . ALA A 1 93 ? 4.659 -0.073 -16.660 1.00 70.19 93 ALA A CA 1
ATOM 659 C C . ALA A 1 93 ? 4.166 -1.377 -16.016 1.00 70.19 93 ALA A C 1
ATOM 661 O O . ALA A 1 93 ? 4.326 -2.448 -16.601 1.00 70.19 93 ALA A O 1
ATOM 662 N N . VAL A 1 94 ? 3.594 -1.300 -14.807 1.00 74.38 94 VAL A N 1
ATOM 663 C CA . VAL A 1 94 ? 3.122 -2.472 -14.058 1.00 74.38 94 VAL A CA 1
ATOM 664 C C . VAL A 1 94 ? 1.802 -2.175 -13.345 1.00 74.38 94 VAL A C 1
ATOM 666 O O . VAL A 1 94 ? 1.723 -1.293 -12.493 1.00 74.38 94 VAL A O 1
ATOM 669 N N . SER A 1 95 ? 0.774 -2.956 -13.659 1.00 79.81 95 SER A N 1
ATOM 670 C CA . SER A 1 95 ? -0.508 -3.059 -12.954 1.00 79.81 95 SER A CA 1
ATOM 671 C C . SER A 1 95 ? -1.148 -4.427 -13.244 1.00 79.81 95 SER A C 1
ATOM 673 O O . SER A 1 95 ? -0.640 -5.203 -14.053 1.00 79.81 95 SER A O 1
ATOM 675 N N . TYR A 1 96 ? -2.296 -4.743 -12.637 1.00 76.69 96 TYR A N 1
ATOM 676 C CA . TYR A 1 96 ? -3.036 -5.964 -12.996 1.00 76.69 96 TYR A CA 1
ATOM 677 C C . TYR A 1 96 ? -3.507 -5.980 -14.457 1.00 76.69 96 TYR A C 1
ATOM 679 O O . TYR A 1 96 ? -3.679 -7.056 -15.028 1.00 76.69 96 TYR A O 1
ATOM 687 N N 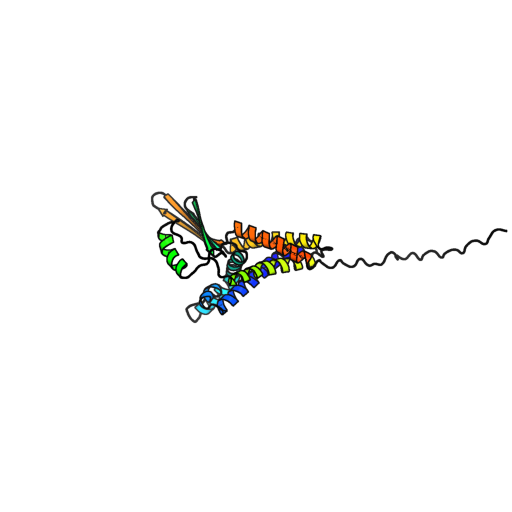. GLN A 1 97 ? -3.680 -4.807 -15.070 1.00 76.56 97 GLN A N 1
ATOM 688 C CA . GLN A 1 97 ? -4.072 -4.668 -16.474 1.00 76.56 97 GLN A CA 1
ATOM 689 C C . GLN A 1 97 ? -2.873 -4.530 -17.423 1.00 76.56 97 GLN A C 1
ATOM 691 O O . GLN A 1 97 ? -3.019 -4.817 -18.602 1.00 76.56 97 GLN A O 1
ATOM 696 N N . HIS A 1 98 ? -1.699 -4.146 -16.912 1.00 69.75 98 HIS A N 1
ATOM 697 C CA . HIS A 1 98 ? -0.485 -3.921 -17.697 1.00 69.75 98 HIS A CA 1
ATOM 698 C C . HIS A 1 98 ? 0.685 -4.685 -17.074 1.00 69.75 98 HIS A C 1
ATOM 700 O O . HIS A 1 98 ? 1.244 -4.254 -16.070 1.00 69.75 98 HIS A O 1
ATOM 706 N N . PHE A 1 99 ? 1.066 -5.824 -17.648 1.00 70.25 99 PHE A N 1
ATOM 707 C CA . PHE A 1 99 ? 2.144 -6.667 -17.139 1.00 70.25 99 PHE A CA 1
ATOM 708 C C . PHE A 1 99 ? 3.296 -6.782 -18.149 1.00 70.25 99 PHE A C 1
ATOM 710 O O . PHE A 1 99 ? 3.068 -7.151 -19.305 1.00 70.25 99 PHE A O 1
ATOM 717 N N . PRO A 1 100 ? 4.549 -6.500 -17.741 1.00 65.25 100 PRO A N 1
ATOM 718 C CA . PRO A 1 100 ? 5.683 -6.517 -18.653 1.00 65.25 100 PRO A CA 1
ATOM 719 C C . PRO A 1 100 ? 6.003 -7.957 -19.071 1.00 65.25 100 PRO A C 1
ATOM 721 O O . PRO A 1 100 ? 6.509 -8.767 -18.291 1.00 65.25 100 PRO A O 1
ATOM 724 N N . SER A 1 101 ? 5.699 -8.290 -20.325 1.00 64.31 101 SER A N 1
ATOM 725 C CA . SER A 1 101 ? 6.147 -9.523 -20.977 1.00 64.31 101 SER A CA 1
ATOM 726 C C . SER A 1 101 ? 7.479 -9.282 -21.699 1.00 64.31 101 SER A C 1
ATOM 728 O O . SER A 1 101 ? 7.795 -8.153 -22.071 1.00 64.31 101 SER A O 1
ATOM 730 N N . ARG A 1 102 ? 8.288 -10.333 -21.912 1.00 62.12 102 ARG A N 1
ATOM 731 C CA . ARG A 1 102 ? 9.588 -10.201 -22.608 1.00 62.12 102 ARG A CA 1
ATOM 732 C C . ARG A 1 102 ? 9.443 -9.612 -24.017 1.00 62.12 102 ARG A C 1
ATOM 734 O O . ARG A 1 102 ? 10.303 -8.850 -24.438 1.00 62.12 102 ARG A O 1
ATOM 741 N N . SER A 1 103 ? 8.351 -9.932 -24.709 1.00 58.25 103 SER A N 1
ATOM 742 C CA . SER A 1 103 ? 8.014 -9.374 -26.021 1.00 58.25 103 SER A CA 1
ATOM 743 C C . SER A 1 103 ? 7.611 -7.899 -25.941 1.00 58.25 103 SER A C 1
ATOM 745 O O . SER A 1 103 ? 8.061 -7.114 -26.769 1.00 58.25 103 SER A O 1
ATOM 747 N N . ALA A 1 104 ? 6.839 -7.497 -24.924 1.00 59.25 104 ALA A N 1
ATOM 748 C CA . ALA A 1 104 ? 6.472 -6.094 -24.721 1.00 59.25 104 ALA A CA 1
ATOM 749 C C . ALA A 1 104 ? 7.689 -5.230 -24.356 1.00 59.25 104 ALA A C 1
ATOM 751 O O . ALA A 1 104 ? 7.855 -4.154 -24.916 1.00 59.25 104 ALA A O 1
ATOM 752 N N . LEU A 1 105 ? 8.582 -5.719 -23.487 1.00 61.19 105 LEU A N 1
ATOM 753 C CA . LEU A 1 105 ? 9.808 -5.009 -23.092 1.00 61.19 105 LEU A CA 1
ATOM 754 C C . LEU A 1 105 ? 10.745 -4.736 -24.281 1.00 61.19 105 LEU A C 1
ATOM 756 O O . LEU A 1 105 ? 11.337 -3.661 -24.347 1.00 61.19 105 LEU A O 1
ATOM 760 N N . GLY A 1 106 ? 10.845 -5.667 -25.238 1.00 56.81 106 GLY A N 1
ATOM 761 C CA . GLY A 1 106 ? 11.630 -5.475 -26.464 1.00 56.81 106 GLY A CA 1
ATOM 762 C C . GLY A 1 106 ? 11.080 -4.384 -27.391 1.00 56.81 106 GLY A C 1
ATOM 763 O O . GLY A 1 106 ? 11.840 -3.782 -28.143 1.00 56.81 106 GLY A O 1
ATOM 764 N N . ALA A 1 107 ? 9.781 -4.085 -27.300 1.00 58.03 107 ALA A N 1
ATOM 765 C CA . ALA A 1 107 ? 9.115 -3.059 -28.098 1.00 58.03 107 ALA A CA 1
ATOM 766 C C . ALA A 1 107 ? 9.139 -1.659 -27.449 1.00 58.03 107 ALA A C 1
ATOM 768 O O . ALA A 1 107 ? 8.905 -0.669 -28.138 1.00 58.03 107 ALA A O 1
ATOM 769 N N . ILE A 1 108 ? 9.478 -1.549 -26.156 1.00 58.84 108 ILE A N 1
ATOM 770 C CA . ILE A 1 108 ? 9.543 -0.259 -25.444 1.00 58.84 108 ILE A CA 1
ATOM 771 C C . ILE A 1 108 ? 10.691 0.616 -25.964 1.00 58.84 108 ILE A C 1
ATOM 773 O O . ILE A 1 108 ? 10.506 1.816 -26.132 1.00 58.84 108 ILE A O 1
ATOM 777 N N . GLY A 1 109 ? 11.863 0.038 -26.247 1.00 57.97 109 GLY A N 1
ATOM 778 C CA . GLY A 1 109 ? 13.015 0.792 -26.769 1.00 57.97 109 GLY A CA 1
ATOM 779 C C . GLY A 1 109 ? 12.707 1.526 -28.086 1.00 57.97 109 GLY A C 1
ATOM 780 O O . GLY A 1 109 ? 12.874 2.743 -28.147 1.00 57.97 109 GLY A O 1
ATOM 781 N N . PRO A 1 110 ? 12.189 0.825 -29.111 1.00 56.78 110 PRO A N 1
ATOM 782 C CA . PRO A 1 110 ? 11.731 1.441 -30.357 1.00 56.78 110 PRO A CA 1
ATOM 783 C C . PRO A 1 110 ? 10.560 2.418 -30.168 1.00 56.78 110 PRO A C 1
ATOM 785 O O . PRO A 1 110 ? 10.527 3.467 -30.806 1.00 56.78 110 PRO A O 1
ATOM 788 N N . ALA A 1 111 ? 9.616 2.109 -29.272 1.00 56.06 111 ALA A N 1
ATOM 789 C CA . ALA A 1 111 ? 8.455 2.954 -28.991 1.00 56.06 111 ALA A CA 1
ATOM 790 C C . ALA A 1 111 ? 8.825 4.306 -28.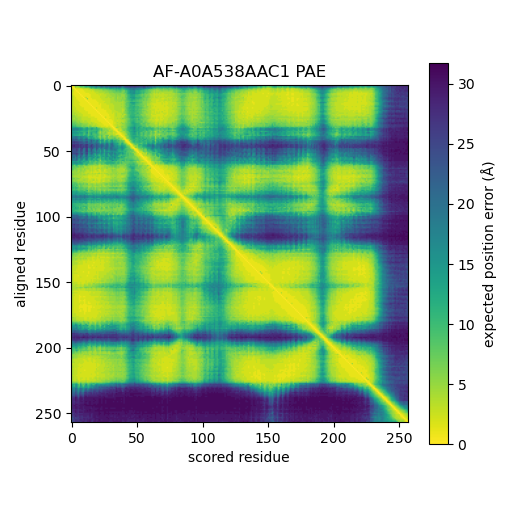366 1.00 56.06 111 ALA A C 1
ATOM 792 O O . ALA A 1 111 ? 8.285 5.337 -28.757 1.00 56.06 111 ALA A O 1
ATOM 793 N N . LEU A 1 112 ? 9.775 4.313 -27.427 1.00 54.12 112 LEU A N 1
ATOM 794 C CA . LEU A 1 112 ? 10.282 5.538 -26.805 1.00 54.12 112 LEU A CA 1
ATOM 795 C C . LEU A 1 112 ? 11.044 6.425 -27.802 1.00 54.12 112 LEU A C 1
ATOM 797 O O . LEU A 1 112 ? 11.057 7.642 -27.636 1.00 54.12 112 LEU A O 1
ATOM 801 N N . ALA A 1 113 ? 11.632 5.836 -28.847 1.00 55.34 113 ALA A N 1
ATOM 802 C CA . ALA A 1 113 ? 12.259 6.571 -29.944 1.00 55.34 113 ALA A CA 1
ATOM 803 C C . ALA A 1 113 ? 11.239 7.140 -30.956 1.00 55.34 113 ALA A C 1
ATOM 805 O O . ALA A 1 113 ? 11.544 8.110 -31.643 1.00 55.34 113 ALA A O 1
ATOM 806 N N . GLY A 1 114 ? 10.034 6.559 -31.039 1.00 51.44 114 GLY A N 1
ATOM 807 C CA . GLY A 1 114 ? 8.967 6.951 -31.972 1.00 51.44 114 GLY A CA 1
ATOM 808 C C . GLY A 1 114 ? 7.964 7.990 -31.447 1.00 51.44 114 GLY A C 1
ATOM 809 O O . GLY A 1 114 ? 7.072 8.392 -32.190 1.00 51.44 114 GLY A O 1
ATOM 810 N N . GLY A 1 115 ? 8.091 8.434 -30.192 1.00 47.16 115 GLY A N 1
ATOM 811 C CA . GLY A 1 115 ? 7.188 9.408 -29.566 1.00 47.16 115 GLY A CA 1
ATOM 812 C C . GLY A 1 115 ? 6.011 8.789 -28.782 1.00 47.16 115 GLY A C 1
ATOM 813 O O . GLY A 1 115 ? 5.848 7.569 -28.736 1.00 47.16 115 GLY A O 1
ATOM 814 N N . PRO A 1 116 ? 5.178 9.621 -28.122 1.00 48.84 116 PRO A N 1
ATOM 815 C CA . PRO A 1 116 ? 4.197 9.191 -27.111 1.00 48.84 116 PRO A CA 1
ATOM 816 C C . PRO A 1 116 ? 3.085 8.257 -27.622 1.00 48.84 116 PRO A C 1
ATOM 818 O O . PRO A 1 116 ? 2.455 7.570 -26.823 1.00 48.84 116 PRO A O 1
ATOM 821 N N . SER A 1 117 ? 2.858 8.189 -28.934 1.00 48.78 117 SER A N 1
ATOM 822 C CA . SER A 1 117 ? 1.882 7.307 -29.591 1.00 48.78 117 SER A CA 1
ATOM 823 C C . SER A 1 117 ? 2.419 5.906 -29.922 1.00 48.78 117 SER A C 1
ATOM 825 O O . SER A 1 117 ? 1.654 5.057 -30.374 1.00 48.78 117 SER A O 1
ATOM 827 N N . GLY A 1 118 ? 3.713 5.643 -29.706 1.00 47.00 118 GLY A N 1
ATOM 828 C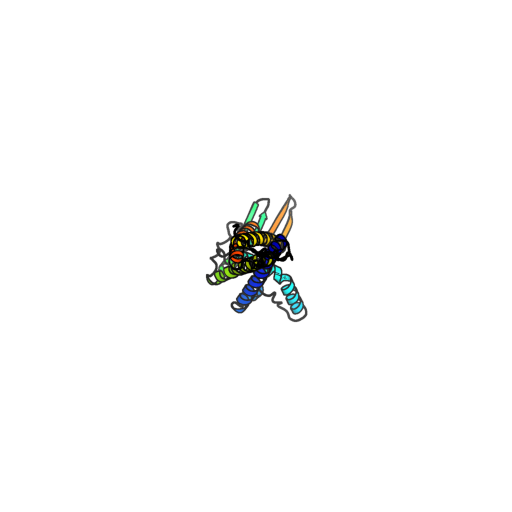 CA . GLY A 1 118 ? 4.354 4.373 -30.058 1.00 47.00 118 GLY A CA 1
ATOM 829 C C . GLY A 1 118 ? 4.304 3.292 -28.977 1.00 47.00 118 GLY A C 1
ATOM 830 O O . GLY A 1 118 ? 4.754 2.177 -29.231 1.00 47.00 118 GLY A O 1
ATOM 831 N N . ILE A 1 119 ? 3.815 3.593 -27.767 1.00 57.41 119 ILE A N 1
ATOM 832 C CA . ILE A 1 119 ? 3.964 2.689 -26.618 1.00 57.41 119 ILE A CA 1
ATOM 833 C C . ILE A 1 119 ? 2.933 1.546 -26.687 1.00 57.41 119 ILE A C 1
ATOM 835 O O . ILE A 1 119 ? 1.732 1.807 -26.613 1.00 57.41 119 ILE A O 1
ATOM 839 N N . PRO A 1 120 ? 3.365 0.277 -26.827 1.00 59.09 120 PRO A N 1
ATOM 840 C CA . PRO A 1 120 ? 2.453 -0.848 -27.006 1.00 59.09 120 PRO A CA 1
ATOM 841 C C . PRO A 1 120 ? 1.630 -1.126 -25.742 1.00 59.09 120 PRO A C 1
ATOM 843 O O . PRO A 1 120 ? 2.134 -1.026 -24.624 1.00 59.09 120 PRO A O 1
ATOM 846 N N . ALA A 1 121 ? 0.370 -1.536 -25.921 1.00 63.22 121 ALA A N 1
ATOM 847 C CA . ALA A 1 121 ? -0.478 -1.993 -24.823 1.00 63.22 121 ALA A CA 1
ATOM 848 C C . ALA A 1 121 ? 0.089 -3.287 -24.212 1.00 63.22 121 ALA A C 1
ATOM 850 O O . ALA A 1 121 ? 0.378 -4.256 -24.920 1.00 63.22 121 ALA A O 1
ATOM 851 N N . LEU A 1 122 ? 0.257 -3.307 -22.888 1.00 66.06 122 LEU A N 1
ATOM 852 C CA . LEU A 1 122 ? 0.767 -4.480 -22.178 1.00 66.06 122 LEU A CA 1
ATOM 853 C C . LEU A 1 122 ? -0.368 -5.483 -21.917 1.00 66.06 122 LEU A C 1
ATOM 855 O O . LEU A 1 122 ? -1.497 -5.074 -21.651 1.00 66.06 122 LEU A O 1
ATOM 859 N N . PRO A 1 123 ? -0.087 -6.798 -21.947 1.00 71.94 123 PRO A N 1
ATOM 860 C CA . PRO A 1 123 ? -1.074 -7.808 -21.579 1.00 71.94 123 PRO A CA 1
ATOM 861 C C . PRO A 1 123 ? -1.399 -7.749 -20.080 1.00 71.94 123 PRO A C 1
ATOM 863 O O . PRO A 1 123 ? -0.567 -7.341 -19.271 1.00 71.94 123 PRO A O 1
ATOM 866 N N . ALA A 1 124 ? -2.580 -8.232 -19.692 1.00 76.25 124 ALA A N 1
ATOM 867 C CA . ALA A 1 124 ? -2.971 -8.330 -18.288 1.00 76.25 124 ALA A CA 1
ATOM 868 C C . ALA A 1 124 ? -2.081 -9.303 -17.491 1.00 76.25 124 ALA A C 1
ATOM 870 O O . ALA A 1 124 ? -1.504 -10.256 -18.029 1.00 76.25 124 ALA A O 1
ATOM 871 N N . ALA A 1 125 ? -1.997 -9.083 -16.178 1.00 75.81 125 ALA A N 1
ATOM 872 C CA . ALA A 1 125 ? -1.205 -9.916 -15.286 1.00 75.81 125 ALA A CA 1
ATOM 873 C C . ALA A 1 125 ? -1.756 -11.355 -15.214 1.00 75.81 125 ALA A C 1
ATOM 875 O O . ALA A 1 125 ? -2.973 -11.555 -15.145 1.00 75.81 125 ALA A O 1
ATOM 876 N N . PRO A 1 126 ? -0.884 -12.384 -15.163 1.00 80.00 126 PRO A N 1
ATOM 877 C CA . PRO A 1 126 ? -1.327 -13.757 -14.952 1.00 80.00 126 PRO A CA 1
ATOM 878 C C . PRO A 1 126 ? -2.138 -13.898 -13.658 1.00 80.00 126 PRO A C 1
ATOM 880 O O . PRO A 1 126 ? -1.771 -13.333 -12.628 1.00 80.00 126 PRO A O 1
ATOM 883 N N . ARG A 1 127 ? -3.196 -14.720 -13.680 1.00 81.81 127 ARG A N 1
ATOM 884 C CA . ARG A 1 127 ? -4.148 -14.874 -12.558 1.00 81.81 127 ARG A CA 1
ATOM 885 C C . ARG A 1 127 ? -3.486 -15.202 -11.216 1.00 81.81 127 ARG A C 1
ATOM 887 O O . ARG A 1 127 ? -3.968 -14.762 -10.183 1.00 81.81 127 ARG A O 1
ATOM 894 N N . ALA A 1 128 ? -2.359 -15.917 -11.222 1.00 79.38 128 ALA A N 1
ATOM 895 C CA . ALA A 1 128 ? -1.599 -16.228 -10.010 1.00 79.38 128 ALA A CA 1
ATOM 896 C C . ALA A 1 128 ? -1.138 -14.972 -9.238 1.00 79.38 128 ALA A C 1
ATOM 898 O O . ALA A 1 128 ? -1.043 -15.011 -8.014 1.00 79.38 128 ALA A O 1
ATOM 899 N N . TYR A 1 129 ? -0.907 -13.841 -9.916 1.00 80.75 129 TYR A N 1
ATOM 900 C CA . TYR A 1 129 ? -0.534 -12.581 -9.263 1.00 80.75 129 TYR A CA 1
ATOM 901 C C . TYR A 1 129 ? -1.700 -11.929 -8.506 1.00 80.75 129 TYR A C 1
ATOM 903 O O . TYR A 1 129 ? -1.456 -11.062 -7.671 1.00 80.75 129 TYR A O 1
ATOM 911 N N . LEU A 1 130 ? -2.950 -12.364 -8.712 1.00 84.88 130 LEU A N 1
ATOM 912 C CA . LEU A 1 130 ? -4.083 -11.918 -7.891 1.00 84.88 130 LEU A CA 1
ATOM 913 C C . LEU A 1 130 ? -3.925 -12.333 -6.422 1.00 84.88 130 LEU A C 1
ATOM 915 O O . LEU A 1 130 ? -4.484 -11.678 -5.551 1.00 84.88 130 LEU A O 1
ATOM 919 N N . LEU A 1 131 ? -3.102 -13.345 -6.118 1.00 87.06 131 LEU A N 1
ATOM 920 C CA . LEU A 1 131 ? -2.750 -13.689 -4.736 1.00 87.06 131 LEU A CA 1
ATOM 921 C C . LEU A 1 131 ? -2.050 -12.536 -4.001 1.00 87.06 131 LEU A C 1
ATOM 923 O O . LEU A 1 131 ? -2.142 -12.460 -2.780 1.00 87.06 131 LEU A O 1
ATOM 927 N N . PHE A 1 132 ? -1.415 -11.598 -4.716 1.00 86.69 132 PHE A N 1
ATOM 928 C CA . PHE A 1 132 ? -0.869 -10.391 -4.093 1.00 86.69 132 PHE A CA 1
ATOM 929 C C . PHE A 1 132 ? -1.954 -9.476 -3.511 1.00 86.69 132 PHE A C 1
ATOM 931 O O . PHE A 1 132 ? -1.636 -8.741 -2.586 1.00 86.69 132 PHE A O 1
ATOM 938 N N . LEU A 1 133 ? -3.226 -9.574 -3.926 1.00 89.81 133 LEU A N 1
ATOM 939 C CA . LEU A 1 133 ? -4.335 -8.844 -3.285 1.00 89.81 133 LEU A CA 1
ATOM 940 C C . LEU A 1 133 ? -4.544 -9.271 -1.823 1.00 89.81 133 LEU A C 1
ATOM 942 O O . LEU A 1 133 ? -5.081 -8.507 -1.019 1.00 89.81 133 LEU A O 1
ATOM 946 N N . LEU A 1 134 ? -4.084 -10.470 -1.446 1.00 92.25 134 LEU A N 1
ATOM 947 C CA . LEU A 1 134 ? -4.117 -10.922 -0.054 1.00 92.25 134 LEU A CA 1
ATOM 948 C C . LEU A 1 134 ? -3.198 -10.083 0.840 1.00 92.25 134 LEU A C 1
ATOM 950 O O . LEU A 1 134 ? -3.453 -9.983 2.037 1.00 92.25 134 LEU A O 1
ATOM 954 N N . VAL A 1 135 ? -2.161 -9.457 0.276 1.00 93.38 135 VAL A N 1
ATOM 955 C CA . VAL A 1 135 ? -1.212 -8.619 1.017 1.00 93.38 135 VAL A CA 1
ATOM 956 C C . VAL A 1 135 ? -1.898 -7.390 1.629 1.00 93.38 135 VAL A C 1
ATOM 958 O O . VAL A 1 135 ? -1.908 -7.289 2.862 1.00 93.38 135 VAL A O 1
ATOM 961 N N . PRO A 1 136 ? -2.511 -6.473 0.850 1.00 92.19 136 PRO A N 1
ATOM 962 C CA . PRO A 1 136 ? -3.206 -5.326 1.421 1.00 92.19 136 PRO A CA 1
ATOM 963 C C . PRO A 1 136 ? -4.429 -5.742 2.242 1.00 92.19 136 PRO A C 1
ATOM 965 O O . PRO A 1 136 ? -4.682 -5.141 3.288 1.00 92.19 136 PRO A O 1
ATOM 968 N N . ALA A 1 137 ? -5.143 -6.803 1.848 1.00 94.44 137 ALA A N 1
ATOM 969 C CA . ALA A 1 137 ? -6.278 -7.315 2.613 1.00 94.44 137 ALA A CA 1
ATOM 970 C C . ALA A 1 137 ? -5.862 -7.766 4.025 1.00 94.44 137 ALA A C 1
ATOM 972 O O . ALA A 1 137 ? -6.416 -7.301 5.022 1.00 94.44 137 ALA A O 1
ATOM 973 N N . ALA A 1 138 ? -4.840 -8.620 4.136 1.00 95.00 138 ALA A N 1
ATOM 974 C CA . ALA A 1 138 ? -4.350 -9.096 5.425 1.00 95.00 138 ALA A CA 1
ATOM 975 C C . ALA A 1 138 ? -3.769 -7.948 6.261 1.00 95.00 138 ALA A C 1
ATOM 977 O O . ALA A 1 138 ? -4.079 -7.834 7.448 1.00 95.00 138 ALA A O 1
ATOM 978 N N . ALA A 1 139 ? -2.968 -7.066 5.656 1.00 95.00 139 ALA A N 1
ATOM 979 C CA . ALA A 1 139 ? -2.345 -5.947 6.357 1.00 95.00 139 ALA A CA 1
ATOM 980 C C . ALA A 1 139 ? -3.377 -4.995 6.987 1.00 95.00 139 ALA A C 1
ATOM 982 O O . ALA A 1 139 ? -3.268 -4.645 8.168 1.00 95.00 139 ALA A O 1
ATOM 983 N N . THR A 1 140 ? -4.407 -4.620 6.227 1.00 96.19 140 THR A N 1
ATOM 984 C CA . THR A 1 140 ? -5.456 -3.692 6.677 1.00 96.19 140 THR A CA 1
ATOM 985 C C . THR A 1 140 ? -6.379 -4.330 7.717 1.00 96.19 140 THR A C 1
ATOM 987 O O . THR A 1 140 ? -6.634 -3.727 8.760 1.00 96.19 140 THR A O 1
ATOM 990 N N . VAL A 1 141 ? -6.778 -5.592 7.538 1.00 96.19 141 VAL A N 1
ATOM 991 C CA . VAL A 1 141 ? -7.598 -6.324 8.523 1.00 96.19 141 VAL A CA 1
ATOM 992 C C . VAL A 1 141 ? -6.841 -6.551 9.839 1.00 96.19 141 VAL A C 1
ATOM 994 O O . VAL A 1 141 ? -7.367 -6.274 10.923 1.00 96.19 141 VAL A O 1
ATOM 997 N N . LEU A 1 142 ? -5.577 -6.989 9.783 1.00 94.38 142 LEU A N 1
ATOM 998 C CA . LEU A 1 142 ? -4.736 -7.184 10.974 1.00 94.38 142 LEU A CA 1
ATOM 999 C C . LEU A 1 142 ? -4.465 -5.865 11.715 1.00 94.38 142 LEU A C 1
ATOM 1001 O O . LEU A 1 142 ? -4.448 -5.842 12.954 1.00 94.38 142 LEU A O 1
ATOM 1005 N N . GLY A 1 143 ? -4.252 -4.773 10.976 1.00 92.69 143 GLY A N 1
ATOM 1006 C CA . GLY A 1 143 ? -4.086 -3.434 11.537 1.00 92.69 143 GLY A CA 1
ATOM 1007 C C . GLY A 1 143 ? -5.355 -2.925 12.221 1.00 92.69 143 GLY A C 1
ATOM 1008 O O . GLY A 1 143 ? -5.279 -2.481 13.369 1.00 92.69 143 GLY A O 1
ATOM 1009 N N . GLY A 1 144 ? -6.520 -3.095 11.588 1.00 92.75 144 GLY A N 1
ATOM 1010 C CA . GLY A 1 144 ? -7.825 -2.743 12.158 1.00 92.75 144 GLY A CA 1
ATOM 1011 C C . GLY A 1 144 ? -8.134 -3.511 13.446 1.00 92.75 144 GLY A C 1
ATOM 1012 O O . GLY A 1 144 ? -8.471 -2.908 14.468 1.00 92.75 144 GLY A O 1
ATOM 1013 N N . MET A 1 145 ? -7.891 -4.829 13.458 1.00 93.69 145 MET A N 1
ATOM 1014 C CA . MET A 1 145 ? -8.013 -5.657 14.670 1.00 93.69 145 MET A CA 1
ATOM 1015 C C . MET A 1 145 ? -7.076 -5.200 15.795 1.00 93.69 145 MET A C 1
ATOM 1017 O O . MET A 1 145 ? -7.403 -5.309 16.978 1.00 93.69 145 MET A O 1
ATOM 1021 N N . ALA A 1 146 ? -5.862 -4.750 15.472 1.00 92.94 146 ALA A N 1
ATOM 1022 C CA . ALA A 1 146 ? -4.926 -4.245 16.474 1.00 92.94 146 ALA A CA 1
ATOM 1023 C C . ALA A 1 146 ? -5.360 -2.873 17.020 1.00 92.94 146 ALA A C 1
ATOM 1025 O O . ALA A 1 146 ? -5.275 -2.650 18.231 1.00 92.94 146 ALA A O 1
ATOM 1026 N N . ALA A 1 147 ? -5.861 -1.990 16.153 1.00 92.50 147 ALA A N 1
ATOM 1027 C CA . ALA A 1 147 ? -6.366 -0.671 16.521 1.00 92.50 147 ALA A CA 1
ATOM 1028 C C . ALA A 1 147 ? -7.577 -0.774 17.458 1.00 92.50 147 ALA A C 1
ATOM 1030 O O . ALA A 1 147 ? -7.562 -0.193 18.544 1.00 92.50 147 ALA A O 1
ATOM 1031 N N . ALA A 1 148 ? -8.583 -1.578 17.093 1.00 92.00 148 ALA A N 1
ATOM 1032 C CA . ALA A 1 148 ? -9.803 -1.762 17.882 1.00 92.00 148 ALA A CA 1
ATOM 1033 C C . ALA A 1 148 ? -9.524 -2.371 19.267 1.00 92.00 148 ALA A C 1
ATOM 1035 O O . ALA A 1 148 ? -10.031 -1.874 20.278 1.00 92.00 148 ALA A O 1
ATOM 1036 N N . ARG A 1 149 ? -8.637 -3.376 19.338 1.00 90.75 149 ARG A N 1
ATOM 1037 C CA . ARG A 1 149 ? -8.183 -3.956 20.613 1.00 90.75 149 ARG A CA 1
ATOM 1038 C C . ARG A 1 149 ? -7.486 -2.927 21.496 1.00 90.75 149 ARG A C 1
ATOM 1040 O O . ARG A 1 149 ? -7.782 -2.832 22.684 1.00 90.75 149 ARG A O 1
ATOM 1047 N N . ARG A 1 150 ? -6.581 -2.126 20.926 1.00 90.00 150 ARG A N 1
ATOM 1048 C CA . ARG A 1 150 ? -5.824 -1.118 21.684 1.00 90.00 150 ARG A CA 1
ATOM 1049 C C . ARG A 1 150 ? -6.689 0.073 22.108 1.00 90.00 150 ARG A C 1
ATOM 1051 O O . ARG A 1 150 ? -6.423 0.670 23.148 1.00 90.00 150 ARG A O 1
ATOM 1058 N N . ALA A 1 151 ? -7.728 0.388 21.338 1.00 89.62 151 ALA A N 1
ATOM 1059 C CA . ALA A 1 151 ? -8.722 1.405 21.668 1.00 89.62 151 ALA A CA 1
ATOM 1060 C C . ALA A 1 151 ? -9.756 0.945 22.710 1.00 89.62 151 ALA A C 1
ATOM 1062 O O . ALA A 1 151 ? -10.527 1.785 23.173 1.00 89.62 151 ALA A O 1
ATOM 1063 N N . LYS A 1 152 ? -9.776 -0.351 23.070 1.00 90.38 152 LYS A N 1
ATOM 1064 C CA . LYS A 1 152 ? -10.808 -0.969 23.919 1.00 90.38 152 LYS A CA 1
ATOM 1065 C C . LYS A 1 152 ? -12.223 -0.666 23.399 1.00 90.38 152 LYS A C 1
ATOM 1067 O O . LYS A 1 152 ? -13.061 -0.147 24.129 1.00 90.38 152 LYS A O 1
ATOM 1072 N N .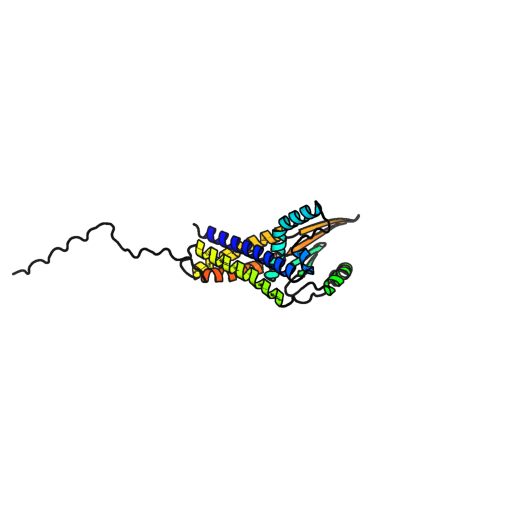 ALA A 1 153 ? -12.441 -0.885 22.099 1.00 86.38 153 ALA A N 1
ATOM 1073 C CA . ALA A 1 153 ? -13.710 -0.561 21.451 1.00 86.38 153 ALA A CA 1
ATOM 1074 C C . ALA A 1 153 ? -14.865 -1.388 22.056 1.00 86.38 153 ALA A C 1
ATOM 1076 O O . ALA A 1 153 ? -14.826 -2.606 21.906 1.00 86.38 153 ALA A O 1
ATOM 1077 N N . PRO A 1 154 ? -15.873 -0.756 22.689 1.00 85.12 154 PRO A N 1
ATOM 1078 C CA . PRO A 1 154 ? -16.912 -1.453 23.453 1.00 85.12 154 PRO A CA 1
ATOM 1079 C C . PRO A 1 154 ? -17.853 -2.283 22.574 1.00 85.12 154 PRO A C 1
ATOM 1081 O O . PRO A 1 154 ? -18.411 -3.274 23.032 1.00 85.12 154 PRO A O 1
ATOM 1084 N N . ASP A 1 155 ? -18.013 -1.897 21.308 1.00 89.44 155 ASP A N 1
ATOM 1085 C CA . ASP A 1 155 ? -18.888 -2.563 20.354 1.00 89.44 155 ASP A CA 1
ATOM 1086 C C . ASP A 1 155 ? -18.266 -2.610 18.947 1.00 89.44 155 ASP A C 1
ATOM 1088 O O . ASP A 1 155 ? -17.235 -1.990 18.653 1.00 89.44 155 ASP A O 1
ATOM 1092 N N . ARG A 1 156 ? -18.919 -3.364 18.054 1.00 92.25 156 ARG A N 1
ATOM 1093 C CA . ARG A 1 156 ? -18.483 -3.552 16.663 1.00 92.25 156 ARG A CA 1
ATOM 1094 C C . ARG A 1 156 ? -18.507 -2.258 15.845 1.00 92.25 156 ARG A C 1
ATOM 1096 O O . ARG A 1 156 ? -17.676 -2.120 14.953 1.00 92.25 156 ARG A O 1
ATOM 1103 N N . ARG A 1 157 ? -19.415 -1.315 16.125 1.00 93.06 157 ARG A N 1
ATOM 1104 C CA . ARG A 1 157 ? -19.523 -0.041 15.387 1.00 93.06 157 ARG A CA 1
ATOM 1105 C C . ARG A 1 157 ? -18.354 0.874 15.736 1.00 93.06 157 ARG A C 1
ATOM 1107 O O . ARG A 1 157 ? -17.716 1.423 14.840 1.00 93.06 157 ARG A O 1
ATOM 1114 N N . VAL A 1 158 ? -18.010 0.975 17.020 1.00 91.25 158 VAL A N 1
ATOM 1115 C CA . VAL A 1 158 ? -16.821 1.704 17.478 1.00 91.25 158 VAL A CA 1
ATOM 1116 C C . VAL A 1 158 ? -15.552 1.029 16.960 1.00 91.25 158 VAL A C 1
ATOM 1118 O O . VAL A 1 158 ? -14.636 1.719 16.515 1.00 91.25 158 VAL A O 1
ATOM 1121 N N . GLY A 1 159 ? -15.506 -0.307 16.954 1.00 91.69 159 GLY A N 1
ATOM 1122 C CA . GLY A 1 159 ? -14.416 -1.069 16.343 1.00 91.69 159 GLY A CA 1
ATOM 1123 C C . GLY A 1 159 ? -14.235 -0.726 14.863 1.00 91.69 159 GLY A C 1
ATOM 1124 O O . GLY A 1 159 ? -13.127 -0.378 14.452 1.00 91.69 159 GLY A O 1
ATOM 1125 N N . ALA A 1 160 ? -15.327 -0.741 14.091 1.00 95.12 160 ALA A N 1
ATOM 1126 C CA . ALA A 1 160 ? -15.340 -0.369 12.679 1.00 95.12 160 ALA A CA 1
ATOM 1127 C C . ALA A 1 160 ? -14.834 1.063 12.456 1.00 95.12 160 ALA A C 1
ATOM 1129 O O . ALA A 1 160 ? -13.970 1.278 11.611 1.00 95.12 160 ALA A O 1
ATOM 1130 N N . ALA A 1 161 ? -15.316 2.030 13.244 1.00 94.81 161 ALA A N 1
ATOM 1131 C CA . ALA A 1 161 ? -14.909 3.430 13.132 1.00 94.81 161 ALA A CA 1
ATOM 1132 C C . ALA A 1 161 ? -13.418 3.630 13.455 1.00 94.81 161 ALA A C 1
ATOM 1134 O O . ALA A 1 161 ? -12.704 4.294 12.707 1.00 94.81 161 ALA A O 1
ATOM 1135 N N . VAL A 1 162 ? -12.915 3.016 14.533 1.00 94.62 162 VAL A N 1
ATOM 1136 C CA . VAL A 1 162 ? -11.484 3.060 14.890 1.00 94.62 162 VAL A CA 1
ATOM 1137 C C . VAL A 1 162 ? -10.631 2.413 13.795 1.00 94.62 162 VAL A C 1
ATOM 1139 O O . VAL A 1 162 ? -9.580 2.947 13.436 1.00 94.62 162 VAL A O 1
ATOM 1142 N N . GLY A 1 163 ? -11.095 1.291 13.247 1.00 94.56 163 GLY A N 1
ATOM 1143 C CA . GLY A 1 163 ? -10.466 0.603 12.127 1.00 94.56 163 GLY A CA 1
ATOM 1144 C C . GLY A 1 163 ? -10.408 1.461 10.862 1.00 94.56 163 GLY A C 1
ATOM 1145 O O . GLY A 1 163 ? -9.330 1.645 10.299 1.00 94.56 163 GLY A O 1
ATOM 1146 N N . ALA A 1 164 ? -11.527 2.063 10.463 1.00 96.50 164 ALA A N 1
ATOM 1147 C CA . ALA A 1 164 ? -11.610 2.958 9.312 1.00 96.50 164 ALA A CA 1
ATOM 1148 C C . ALA A 1 164 ? -10.684 4.178 9.460 1.00 96.50 164 ALA A C 1
ATOM 1150 O O . ALA A 1 164 ? -9.918 4.488 8.549 1.00 96.50 164 ALA A O 1
ATOM 1151 N N . LEU A 1 165 ? -10.678 4.819 10.636 1.00 96.62 165 LEU A N 1
ATOM 1152 C CA . LEU A 1 165 ? -9.788 5.949 10.929 1.00 96.62 165 LEU A CA 1
ATOM 1153 C C . LEU A 1 165 ? -8.309 5.545 10.872 1.00 96.62 165 LEU A C 1
ATOM 1155 O O . LEU A 1 165 ? -7.473 6.311 10.394 1.00 96.62 165 LEU A O 1
ATOM 1159 N N . SER A 1 166 ? -7.970 4.330 11.313 1.00 95.94 166 SER A N 1
ATOM 1160 C CA . SER A 1 166 ? -6.607 3.807 11.156 1.00 95.94 166 SER A CA 1
ATOM 1161 C C . SER A 1 166 ? -6.235 3.569 9.688 1.00 95.94 166 SER A C 1
ATOM 1163 O O . SER A 1 166 ? -5.078 3.766 9.321 1.00 95.94 166 SER A O 1
ATOM 1165 N N . GLY A 1 167 ? -7.222 3.264 8.842 1.00 95.25 167 GLY A N 1
ATOM 1166 C CA . GLY A 1 167 ? -7.097 3.218 7.387 1.00 95.25 167 GLY A CA 1
ATOM 1167 C C . GLY A 1 167 ? -6.730 4.563 6.756 1.00 95.25 167 GLY A C 1
ATOM 1168 O O . GLY A 1 167 ? -5.895 4.611 5.858 1.00 95.25 167 GLY A O 1
ATOM 1169 N N . VAL A 1 168 ? -7.280 5.667 7.271 1.00 96.94 168 VAL A N 1
ATOM 1170 C CA . VAL A 1 168 ? -6.902 7.026 6.838 1.00 96.94 168 VAL A CA 1
ATOM 1171 C C . VAL A 1 168 ? -5.440 7.313 7.181 1.00 96.94 168 VAL A C 1
ATOM 1173 O O . VAL A 1 168 ? -4.684 7.777 6.330 1.00 96.94 168 VAL A O 1
ATOM 1176 N N . VAL A 1 169 ? -5.008 6.981 8.404 1.00 96.81 169 VAL A N 1
ATOM 1177 C CA . VAL A 1 169 ? -3.595 7.134 8.797 1.00 96.81 169 VAL A CA 1
ATOM 1178 C C . VAL A 1 169 ? -2.686 6.270 7.923 1.00 96.81 169 VAL A C 1
ATOM 1180 O O . VAL A 1 169 ? -1.633 6.735 7.497 1.00 96.81 169 VAL A O 1
ATOM 1183 N N . PHE A 1 170 ? -3.095 5.035 7.624 1.00 96.62 170 PHE A N 1
ATOM 1184 C CA . PHE A 1 170 ? -2.380 4.170 6.689 1.00 96.62 170 PHE A CA 1
ATOM 1185 C C . PHE A 1 170 ? -2.223 4.825 5.313 1.00 96.62 170 PHE A C 1
ATOM 1187 O O . PHE A 1 170 ? -1.109 4.845 4.805 1.00 96.62 170 PHE A O 1
ATOM 1194 N N . ALA A 1 171 ? -3.280 5.408 4.742 1.00 96.06 171 ALA A N 1
ATOM 1195 C CA . ALA A 1 171 ? -3.211 6.072 3.440 1.00 96.06 171 ALA A CA 1
ATOM 1196 C C . ALA A 1 171 ? -2.247 7.272 3.438 1.00 96.06 171 ALA A C 1
ATOM 1198 O O . ALA A 1 171 ? -1.472 7.436 2.500 1.00 96.06 171 ALA A O 1
ATOM 1199 N N . LEU A 1 172 ? -2.235 8.073 4.510 1.00 96.38 172 LEU A N 1
ATOM 1200 C CA . LEU A 1 172 ? -1.297 9.193 4.655 1.00 96.38 172 LEU A CA 1
ATOM 1201 C C . LEU A 1 172 ? 0.158 8.718 4.760 1.00 96.38 172 LEU A C 1
ATOM 1203 O O . LEU A 1 172 ? 1.046 9.267 4.109 1.00 96.38 172 LEU A O 1
ATOM 1207 N N . LEU A 1 173 ? 0.406 7.675 5.555 1.00 94.81 173 LEU A N 1
ATOM 1208 C CA . LEU A 1 173 ? 1.734 7.072 5.672 1.00 94.81 173 LEU A CA 1
ATOM 1209 C C . LEU A 1 173 ? 2.169 6.408 4.359 1.00 94.81 173 LEU A C 1
ATOM 1211 O O . LEU A 1 173 ? 3.333 6.500 3.980 1.00 94.81 173 LEU A O 1
ATOM 1215 N N . LEU A 1 174 ? 1.239 5.767 3.651 1.00 93.62 174 LEU A N 1
ATOM 1216 C CA . LEU A 1 174 ? 1.473 5.161 2.346 1.00 93.62 174 LEU A CA 1
ATOM 1217 C C . LEU A 1 174 ? 1.836 6.221 1.303 1.00 93.62 174 LEU A C 1
ATOM 1219 O O . LEU A 1 174 ? 2.782 6.009 0.552 1.00 93.62 174 LEU A O 1
ATOM 1223 N N . LEU A 1 175 ? 1.146 7.365 1.285 1.00 94.06 175 LEU A N 1
ATOM 1224 C CA . LEU A 1 175 ? 1.499 8.504 0.436 1.00 94.06 175 LEU A CA 1
ATOM 1225 C C . LEU A 1 175 ? 2.921 8.989 0.740 1.00 94.06 175 LEU A C 1
ATOM 1227 O O . LEU A 1 175 ? 3.719 9.146 -0.182 1.00 94.06 175 LEU A O 1
ATOM 1231 N N . ALA A 1 176 ? 3.263 9.167 2.020 1.00 92.50 176 ALA A N 1
ATOM 1232 C CA . ALA A 1 176 ? 4.612 9.562 2.423 1.00 92.50 176 ALA A CA 1
ATOM 1233 C C . ALA A 1 176 ? 5.664 8.548 1.938 1.00 92.50 176 ALA A C 1
ATOM 1235 O O . ALA A 1 176 ? 6.664 8.932 1.334 1.00 92.50 176 ALA A O 1
ATOM 1236 N N . VAL A 1 177 ? 5.410 7.250 2.121 1.00 89.94 177 VAL A N 1
ATOM 1237 C CA . VAL A 1 177 ? 6.282 6.180 1.615 1.00 89.94 177 VAL A CA 1
ATOM 1238 C C . VAL A 1 177 ? 6.362 6.193 0.088 1.00 89.94 177 VAL A C 1
ATOM 1240 O O . VAL A 1 177 ? 7.450 6.021 -0.447 1.00 89.94 177 VAL A O 1
ATOM 1243 N N . GLY A 1 178 ? 5.261 6.437 -0.622 1.00 86.44 178 GLY A N 1
ATOM 1244 C CA . GLY A 1 178 ? 5.238 6.550 -2.082 1.00 86.44 178 GLY A CA 1
ATOM 1245 C C . GLY A 1 178 ? 6.082 7.715 -2.596 1.00 86.44 178 GLY A C 1
ATOM 1246 O O . GLY A 1 178 ? 6.806 7.559 -3.578 1.00 86.44 178 GLY A O 1
ATOM 1247 N N . ILE A 1 179 ? 6.048 8.857 -1.905 1.00 87.44 179 ILE A N 1
ATOM 1248 C CA . ILE A 1 179 ? 6.902 10.014 -2.203 1.00 87.44 179 ILE A CA 1
ATOM 1249 C C . ILE A 1 179 ? 8.375 9.656 -1.975 1.00 87.44 179 ILE A C 1
ATOM 1251 O O . ILE A 1 179 ? 9.189 9.881 -2.865 1.00 87.44 179 ILE A O 1
ATOM 1255 N N . LEU A 1 180 ? 8.712 9.054 -0.827 1.00 86.56 180 LEU A N 1
ATOM 1256 C CA . LEU A 1 180 ? 10.089 8.652 -0.501 1.00 86.56 180 LEU A CA 1
ATOM 1257 C C . LEU A 1 180 ? 10.626 7.548 -1.428 1.00 86.56 180 LEU A C 1
ATOM 1259 O O . LEU A 1 180 ? 11.825 7.492 -1.691 1.00 86.56 180 LEU A O 1
ATOM 1263 N N . ALA A 1 181 ? 9.751 6.667 -1.908 1.00 82.38 181 ALA A N 1
ATOM 1264 C CA . ALA A 1 181 ? 10.089 5.576 -2.815 1.00 82.38 181 ALA A CA 1
ATOM 1265 C C . ALA A 1 181 ? 10.270 6.040 -4.271 1.00 82.38 181 ALA A C 1
ATOM 1267 O O . ALA A 1 181 ? 10.932 5.367 -5.062 1.00 82.38 181 ALA A O 1
ATOM 1268 N N . SER A 1 182 ? 9.685 7.184 -4.637 1.00 80.75 182 SER A N 1
ATOM 1269 C CA . SER A 1 182 ? 9.723 7.697 -6.006 1.00 80.75 182 SER A CA 1
ATOM 1270 C C . SER A 1 182 ? 11.086 8.301 -6.336 1.00 80.75 182 SER A C 1
ATOM 1272 O O . SER A 1 182 ? 11.540 9.237 -5.678 1.00 80.75 182 SER A O 1
ATOM 1274 N N . LEU A 1 183 ? 11.712 7.835 -7.417 1.00 76.50 183 LEU A N 1
ATOM 1275 C CA . LEU A 1 183 ? 12.907 8.474 -7.961 1.00 76.50 183 LEU A CA 1
ATOM 1276 C C . LEU A 1 183 ? 12.497 9.582 -8.929 1.00 76.50 183 LEU A C 1
ATOM 1278 O O . LEU A 1 183 ? 11.776 9.331 -9.892 1.00 76.50 183 LEU A O 1
ATOM 1282 N N . SER A 1 184 ? 12.972 10.803 -8.685 1.00 72.69 184 SER A N 1
ATOM 1283 C CA . SER A 1 184 ? 12.765 11.944 -9.581 1.00 72.69 184 SER A CA 1
ATOM 1284 C C . SER A 1 184 ? 14.088 12.352 -10.220 1.00 72.69 184 SER A C 1
ATOM 1286 O O . SER A 1 184 ? 15.023 12.734 -9.521 1.00 72.69 184 SER A O 1
ATOM 1288 N N . LEU A 1 185 ? 14.159 12.290 -11.545 1.00 69.19 185 LEU A N 1
ATOM 1289 C CA . LEU A 1 185 ? 15.286 12.752 -12.347 1.00 69.19 185 LEU A CA 1
ATOM 1290 C C . LEU A 1 185 ? 14.888 14.056 -13.035 1.00 69.19 185 LEU A C 1
ATOM 1292 O O . LEU A 1 185 ? 13.866 14.122 -13.719 1.00 69.19 185 LEU A O 1
ATOM 1296 N N . ARG A 1 186 ? 15.686 15.106 -12.840 1.00 68.88 186 ARG A N 1
ATOM 1297 C CA . ARG A 1 186 ? 15.505 16.397 -13.510 1.00 68.88 186 ARG A CA 1
ATOM 1298 C C . ARG A 1 186 ? 16.638 16.580 -14.505 1.00 68.88 186 ARG A C 1
ATOM 1300 O O . ARG A 1 186 ? 17.796 16.612 -14.100 1.00 68.88 186 ARG A O 1
ATOM 1307 N N . PHE A 1 187 ? 16.303 16.717 -15.780 1.00 67.19 187 PHE A N 1
ATOM 1308 C CA . PHE A 1 187 ? 17.263 17.063 -16.822 1.00 67.19 187 PHE A CA 1
ATOM 1309 C C . PHE A 1 187 ? 17.013 18.506 -17.243 1.00 67.19 187 PHE A C 1
ATOM 1311 O O . PHE A 1 187 ? 15.907 18.857 -17.650 1.00 67.19 187 PHE A O 1
ATOM 1318 N N . ALA A 1 188 ? 18.037 19.344 -17.125 1.00 60.81 188 ALA A N 1
ATOM 1319 C CA . ALA A 1 188 ? 18.037 20.686 -17.686 1.00 60.81 188 ALA A CA 1
ATOM 1320 C C . ALA A 1 188 ? 18.951 20.673 -18.912 1.00 60.81 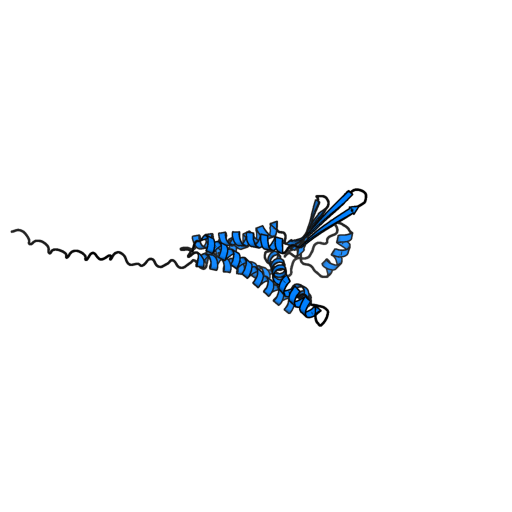188 ALA A C 1
ATOM 1322 O O . ALA A 1 188 ? 20.175 20.656 -18.774 1.00 60.81 188 ALA A O 1
ATOM 1323 N N . ALA A 1 189 ? 18.364 20.644 -20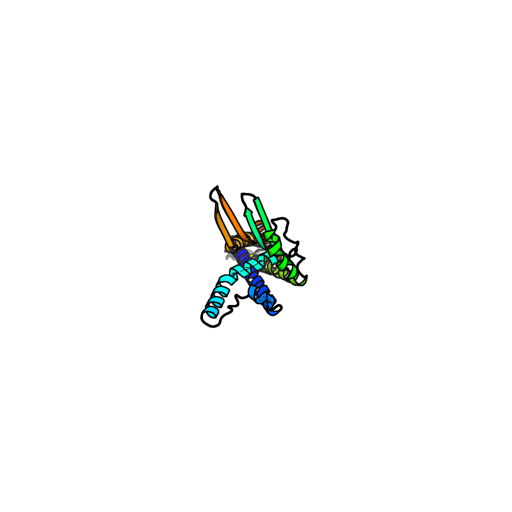.106 1.00 57.12 189 ALA A N 1
ATOM 1324 C CA . ALA A 1 189 ? 19.114 20.809 -21.341 1.00 57.12 189 ALA A CA 1
ATOM 1325 C C . ALA A 1 189 ? 19.168 22.305 -21.673 1.00 57.12 189 ALA A C 1
ATOM 1327 O O . ALA A 1 189 ? 18.145 22.925 -21.965 1.00 57.12 189 ALA A O 1
ATOM 1328 N N . HIS A 1 190 ? 20.363 22.893 -21.611 1.00 50.53 190 HIS A N 1
ATOM 1329 C CA . HIS A 1 190 ? 20.595 24.229 -22.152 1.00 50.53 190 HIS A CA 1
ATOM 1330 C C . HIS A 1 190 ? 20.830 24.094 -23.657 1.00 50.53 190 HIS A C 1
ATOM 1332 O O . HIS A 1 190 ? 21.940 23.800 -24.093 1.00 50.53 190 HIS A O 1
ATOM 1338 N N . ALA A 1 191 ? 19.778 24.278 -24.453 1.00 51.84 191 ALA A N 1
ATOM 1339 C CA . ALA A 1 191 ? 19.941 24.567 -25.871 1.00 51.84 191 ALA A CA 1
ATOM 1340 C C . ALA A 1 191 ? 20.182 26.076 -26.034 1.00 51.84 191 ALA A C 1
ATOM 1342 O O . ALA A 1 191 ? 19.618 26.879 -25.289 1.00 51.84 191 ALA A O 1
ATOM 1343 N N . GLN A 1 192 ? 20.996 26.466 -27.021 1.00 50.44 192 GLN A N 1
ATOM 1344 C CA . GLN A 1 192 ? 21.424 27.851 -27.292 1.00 50.44 192 GLN A CA 1
ATOM 1345 C C . GLN A 1 192 ? 20.274 28.868 -27.505 1.00 50.44 192 GLN A C 1
ATOM 1347 O O . GLN A 1 192 ? 20.543 30.058 -27.618 1.00 50.44 192 GLN A O 1
ATOM 1352 N N . VAL A 1 193 ? 19.006 28.432 -27.540 1.00 48.41 193 VAL A N 1
ATOM 1353 C CA . VAL A 1 193 ? 17.821 29.270 -27.822 1.00 48.41 193 VAL A CA 1
ATOM 1354 C C . VAL A 1 193 ? 16.682 29.064 -26.795 1.00 48.41 193 VAL A C 1
ATOM 1356 O O . VAL A 1 193 ? 15.559 29.508 -27.002 1.00 48.41 193 VAL A O 1
ATOM 1359 N N . GLY A 1 194 ? 16.943 28.408 -25.659 1.00 55.16 194 GLY A N 1
ATOM 1360 C CA . GLY A 1 194 ? 15.951 28.229 -24.591 1.00 55.16 194 GLY A CA 1
ATOM 1361 C C . GLY A 1 194 ? 16.207 26.975 -23.759 1.00 55.16 194 GLY A C 1
ATOM 1362 O O . GLY A 1 194 ? 16.510 25.910 -24.296 1.00 55.16 194 GLY A O 1
ATOM 1363 N N . GLY A 1 195 ? 16.109 27.093 -22.433 1.00 56.06 195 GLY A N 1
ATOM 1364 C CA . GLY A 1 195 ? 16.273 25.956 -21.529 1.00 56.06 195 GLY A CA 1
ATOM 1365 C C . GLY A 1 195 ? 15.064 25.027 -21.601 1.00 56.06 195 GLY A C 1
ATOM 1366 O O . GLY A 1 195 ? 13.954 25.443 -21.275 1.00 56.06 195 GLY A O 1
ATOM 1367 N N . ILE A 1 196 ? 15.271 23.769 -21.995 1.00 60.56 196 ILE A N 1
ATOM 1368 C CA . ILE A 1 196 ? 14.228 22.744 -21.915 1.00 60.56 196 ILE A CA 1
ATOM 1369 C C . ILE A 1 196 ? 14.464 21.949 -20.633 1.00 60.56 196 ILE A C 1
ATOM 1371 O O . ILE A 1 196 ? 15.495 21.289 -20.472 1.00 60.56 196 ILE A O 1
ATOM 1375 N N . SER A 1 197 ? 13.519 22.039 -19.699 1.00 63.81 197 SER A N 1
ATOM 1376 C CA . SER A 1 197 ? 13.511 21.231 -18.485 1.00 63.81 197 SER A CA 1
ATOM 1377 C C . SER A 1 197 ? 12.591 20.026 -18.666 1.00 63.81 197 SER A C 1
ATOM 1379 O O . SER A 1 197 ? 11.446 20.148 -19.098 1.00 63.81 197 SER A O 1
ATOM 1381 N N . PHE A 1 198 ? 13.107 18.847 -18.330 1.00 66.06 198 PHE A N 1
ATOM 1382 C CA . PHE A 1 198 ? 12.351 17.601 -18.294 1.00 66.06 198 PHE A CA 1
ATOM 1383 C C . PHE A 1 198 ? 12.400 17.048 -16.874 1.00 66.06 198 PHE A C 1
ATOM 1385 O O . PHE A 1 198 ? 13.481 16.911 -16.288 1.00 66.06 198 PHE A O 1
ATOM 1392 N N . VAL A 1 199 ? 11.242 16.714 -16.311 1.00 71.25 199 VAL A N 1
ATOM 1393 C CA . VAL A 1 199 ? 11.155 16.047 -15.007 1.00 71.25 199 VAL A CA 1
ATOM 1394 C C . VAL A 1 199 ? 10.567 14.665 -15.223 1.00 71.25 199 VAL A C 1
ATOM 1396 O O . VAL A 1 199 ? 9.422 14.557 -15.647 1.00 71.25 199 VAL A O 1
ATOM 1399 N N . PHE A 1 200 ? 11.338 13.624 -14.914 1.00 70.25 200 PHE A N 1
ATOM 1400 C CA . PHE A 1 200 ? 10.901 12.230 -14.955 1.00 70.25 200 PHE A CA 1
ATOM 1401 C C . PHE A 1 200 ? 10.758 11.696 -13.533 1.00 70.25 200 PHE A C 1
ATOM 1403 O O . PHE A 1 200 ? 11.706 11.748 -12.751 1.00 70.25 200 PHE A O 1
ATOM 1410 N N . ARG A 1 201 ? 9.595 11.140 -13.200 1.00 79.38 201 ARG A N 1
ATOM 1411 C CA . ARG A 1 201 ? 9.346 10.422 -11.950 1.00 79.38 201 ARG A CA 1
ATOM 1412 C C . ARG A 1 201 ? 9.111 8.947 -12.241 1.00 79.38 201 ARG A C 1
ATOM 1414 O O . ARG A 1 201 ? 8.178 8.589 -12.955 1.00 79.38 201 ARG A O 1
ATOM 1421 N N . LEU A 1 202 ? 9.933 8.105 -11.634 1.00 77.62 202 LEU A N 1
ATOM 1422 C CA . LEU A 1 202 ? 9.790 6.656 -11.600 1.00 77.62 202 LEU A CA 1
ATOM 1423 C C . LEU A 1 202 ? 9.211 6.276 -10.243 1.00 77.62 202 LEU A C 1
ATOM 1425 O O . LEU A 1 202 ? 9.837 6.517 -9.209 1.00 77.62 202 LEU A O 1
ATOM 1429 N N . GLY A 1 203 ? 8.013 5.707 -10.229 1.00 81.88 203 GLY A N 1
ATOM 1430 C CA . GLY A 1 203 ? 7.371 5.366 -8.969 1.00 81.88 203 GLY A CA 1
ATOM 1431 C C . GLY A 1 203 ? 5.905 4.987 -9.115 1.00 81.88 203 GLY A C 1
ATOM 1432 O O . GLY A 1 203 ? 5.399 4.831 -10.230 1.00 81.88 203 GLY A O 1
ATOM 1433 N N . PRO A 1 204 ? 5.214 4.799 -7.985 1.00 84.44 204 PRO A N 1
ATOM 1434 C CA . PRO A 1 204 ? 3.783 4.562 -7.987 1.00 84.44 204 PRO A CA 1
ATOM 1435 C C . PRO A 1 204 ? 3.016 5.809 -8.431 1.00 84.44 204 PRO A C 1
ATOM 1437 O O . PRO A 1 204 ? 3.449 6.945 -8.214 1.00 84.44 204 PRO A O 1
ATOM 1440 N N . ASP A 1 205 ? 1.839 5.596 -9.014 1.00 85.75 205 ASP A N 1
ATOM 1441 C CA . ASP A 1 205 ? 0.850 6.662 -9.122 1.00 85.75 205 ASP A CA 1
ATOM 1442 C C . ASP A 1 205 ? 0.436 7.095 -7.709 1.00 85.75 205 ASP A C 1
ATOM 1444 O O . ASP A 1 205 ? -0.235 6.356 -6.990 1.00 85.75 205 ASP A O 1
ATOM 1448 N N . LEU A 1 206 ? 0.870 8.282 -7.284 1.00 87.25 206 LEU A N 1
ATOM 1449 C CA . LEU A 1 206 ? 0.590 8.774 -5.936 1.00 87.25 206 LEU A CA 1
ATOM 1450 C C . LEU A 1 206 ? -0.892 9.086 -5.727 1.00 87.25 206 LEU A C 1
ATOM 1452 O O . LEU A 1 206 ? -1.373 8.962 -4.604 1.00 87.25 206 LEU A O 1
ATOM 1456 N N . VAL A 1 207 ? -1.623 9.481 -6.771 1.00 87.69 207 VAL A N 1
ATOM 1457 C CA . VAL A 1 207 ? -3.035 9.855 -6.643 1.00 87.69 207 VAL A CA 1
ATOM 1458 C C . VAL A 1 207 ? -3.872 8.588 -6.572 1.00 87.69 207 VAL A C 1
ATOM 1460 O O . VAL A 1 207 ? -4.527 8.334 -5.558 1.00 87.69 207 VAL A O 1
ATOM 1463 N N . ILE A 1 208 ? -3.786 7.748 -7.605 1.00 87.31 208 ILE A N 1
ATOM 1464 C CA . ILE A 1 208 ? -4.545 6.495 -7.669 1.00 87.31 208 ILE A CA 1
ATOM 1465 C C . ILE A 1 208 ? -4.101 5.564 -6.538 1.00 87.31 208 ILE A C 1
ATOM 1467 O O . ILE A 1 208 ? -4.940 4.996 -5.842 1.00 87.31 208 ILE A O 1
ATOM 1471 N N . GLY A 1 209 ? -2.798 5.460 -6.279 1.00 87.25 209 GLY A N 1
ATOM 1472 C CA . GLY A 1 209 ? -2.258 4.621 -5.214 1.00 87.25 209 GLY A CA 1
ATOM 1473 C C . GLY A 1 209 ? -2.725 5.028 -3.822 1.00 87.25 209 GLY A C 1
ATOM 1474 O O . GLY A 1 209 ? -3.041 4.156 -3.013 1.00 87.25 209 GLY A O 1
ATOM 1475 N N . THR A 1 210 ? -2.846 6.329 -3.547 1.00 91.50 210 THR A N 1
ATOM 1476 C CA . THR A 1 210 ? -3.364 6.803 -2.254 1.00 91.50 210 THR A CA 1
ATOM 1477 C C . THR A 1 210 ? -4.868 6.591 -2.139 1.00 91.50 210 THR A C 1
ATOM 1479 O O . THR A 1 210 ? -5.329 6.175 -1.079 1.00 91.50 210 THR A O 1
ATOM 1482 N N . LEU A 1 211 ? -5.639 6.810 -3.209 1.00 93.69 211 LEU A N 1
ATOM 1483 C CA . LEU A 1 211 ? -7.088 6.564 -3.215 1.00 93.69 211 LEU A CA 1
ATOM 1484 C C . LEU A 1 211 ? -7.413 5.080 -3.016 1.00 93.69 211 LEU A C 1
ATOM 1486 O O . LEU A 1 211 ? -8.251 4.725 -2.187 1.00 93.69 211 LEU A O 1
ATOM 1490 N N . VAL A 1 212 ? -6.712 4.203 -3.732 1.00 91.69 212 VAL A N 1
ATOM 1491 C CA . VAL A 1 212 ? -6.882 2.753 -3.607 1.00 91.69 212 VAL A CA 1
ATOM 1492 C C . VAL A 1 212 ? -6.370 2.271 -2.246 1.00 91.69 212 VAL A C 1
ATOM 1494 O O . VAL A 1 212 ? -7.025 1.458 -1.594 1.00 91.69 212 VAL A O 1
ATOM 1497 N N . GLY A 1 213 ? -5.253 2.818 -1.757 1.00 92.62 213 GLY A N 1
ATOM 1498 C CA . GLY A 1 213 ? -4.754 2.562 -0.405 1.00 92.62 213 GLY A CA 1
ATOM 1499 C C . GLY A 1 213 ? -5.728 3.013 0.687 1.00 92.62 213 GLY A C 1
ATOM 1500 O O . GLY A 1 213 ? -5.924 2.295 1.666 1.00 92.62 213 GLY A O 1
ATOM 1501 N N . LEU A 1 214 ? -6.397 4.152 0.501 1.00 96.00 214 LEU A N 1
ATOM 1502 C CA . LEU A 1 214 ? -7.458 4.631 1.384 1.00 96.00 214 LEU A CA 1
ATOM 1503 C C . LEU A 1 214 ? -8.662 3.688 1.363 1.00 96.00 214 LEU A C 1
ATOM 1505 O O . LEU A 1 214 ? -9.158 3.335 2.430 1.00 96.00 214 LEU A O 1
ATOM 1509 N N . ALA A 1 215 ? -9.095 3.231 0.187 1.00 96.56 215 ALA A N 1
ATOM 1510 C CA . ALA A 1 215 ? -10.192 2.273 0.063 1.00 96.56 215 ALA A CA 1
ATOM 1511 C C . ALA A 1 215 ? -9.879 0.958 0.798 1.00 96.56 215 ALA A C 1
ATOM 1513 O O . ALA A 1 215 ? -10.674 0.516 1.631 1.00 96.56 215 ALA A O 1
ATOM 1514 N N . TRP A 1 216 ? -8.691 0.383 0.574 1.00 96.12 216 TRP A N 1
ATOM 1515 C CA . TRP A 1 216 ? -8.222 -0.804 1.298 1.00 96.12 216 TRP A CA 1
ATOM 1516 C C . TRP A 1 216 ? -8.125 -0.558 2.802 1.00 96.12 216 TRP A C 1
ATOM 1518 O O . TRP A 1 216 ? -8.610 -1.366 3.595 1.00 96.12 216 TRP A O 1
ATOM 1528 N N . GLY A 1 217 ? -7.517 0.558 3.202 1.00 95.75 217 GLY A N 1
ATOM 1529 C CA . GLY A 1 217 ? -7.326 0.925 4.600 1.00 95.75 217 GLY A CA 1
ATOM 1530 C C . GLY A 1 217 ? -8.648 1.081 5.340 1.00 95.75 217 GLY A C 1
ATOM 1531 O O . GLY A 1 217 ? -8.807 0.537 6.431 1.00 95.75 217 GLY A O 1
ATOM 1532 N N . VAL A 1 218 ? -9.604 1.801 4.752 1.00 97.25 218 VAL A N 1
ATOM 1533 C CA . VAL A 1 218 ? -10.920 2.043 5.352 1.00 97.25 218 VAL A CA 1
ATOM 1534 C C . VAL A 1 218 ? -11.732 0.753 5.401 1.00 97.25 218 VAL A C 1
ATOM 1536 O O . VAL A 1 218 ? -12.204 0.388 6.478 1.00 97.25 218 VAL A O 1
ATOM 1539 N N . ALA A 1 219 ? -11.859 0.035 4.281 1.00 96.69 219 ALA A N 1
ATOM 1540 C CA . ALA A 1 219 ? -12.665 -1.182 4.212 1.00 96.69 219 ALA A CA 1
ATOM 1541 C C . ALA A 1 219 ? -12.071 -2.307 5.073 1.00 96.69 219 ALA A C 1
ATOM 1543 O O . ALA A 1 219 ? -12.738 -2.836 5.964 1.00 96.69 219 ALA A O 1
ATOM 1544 N N . GLY A 1 220 ? -10.797 -2.639 4.863 1.00 94.81 220 GLY A N 1
ATOM 1545 C CA . GLY A 1 220 ? -10.111 -3.685 5.616 1.00 94.81 220 GLY A CA 1
ATOM 1546 C C . GLY A 1 220 ? -9.930 -3.320 7.087 1.00 94.81 220 GLY A C 1
ATOM 1547 O O . GLY A 1 220 ? -10.144 -4.161 7.962 1.00 94.81 220 GLY A O 1
ATOM 1548 N N . GLY A 1 221 ? -9.630 -2.053 7.384 1.00 95.31 221 GLY A N 1
ATOM 1549 C CA . GLY A 1 221 ? -9.567 -1.544 8.750 1.00 95.31 221 GLY A CA 1
ATOM 1550 C C . GLY A 1 221 ? -10.902 -1.684 9.478 1.00 95.31 221 GLY A C 1
ATOM 1551 O O . GLY A 1 221 ? -10.927 -2.205 10.596 1.00 95.31 221 GLY A O 1
ATOM 1552 N N . ALA A 1 222 ? -12.012 -1.289 8.845 1.00 95.94 222 ALA A N 1
ATOM 1553 C CA . ALA A 1 222 ? -13.352 -1.437 9.410 1.00 95.94 222 ALA A CA 1
ATOM 1554 C C . ALA A 1 222 ? -13.706 -2.910 9.662 1.00 95.94 222 ALA A C 1
ATOM 1556 O O . ALA A 1 222 ? -14.117 -3.253 10.772 1.00 95.94 222 ALA A O 1
ATOM 1557 N N . ILE A 1 223 ? -13.472 -3.790 8.682 1.00 96.12 223 ILE A N 1
ATOM 1558 C CA . ILE A 1 223 ? -13.687 -5.241 8.814 1.00 96.12 223 ILE A CA 1
ATOM 1559 C C . ILE A 1 223 ? -12.870 -5.798 9.987 1.00 96.12 223 ILE A C 1
ATOM 1561 O O . ILE A 1 223 ? -13.415 -6.469 10.865 1.00 96.12 223 ILE A O 1
ATOM 1565 N N . GLY A 1 224 ? -11.579 -5.466 10.064 1.00 92.38 224 GLY A N 1
ATOM 1566 C CA . GLY A 1 224 ? -10.719 -5.874 11.174 1.00 92.38 224 GLY A CA 1
ATOM 1567 C C . GLY A 1 224 ? -11.218 -5.369 12.529 1.00 92.38 224 GLY A C 1
ATOM 1568 O O . GLY A 1 224 ? -11.206 -6.104 13.517 1.00 92.38 224 GLY A O 1
ATOM 1569 N N . GLY A 1 225 ? -11.712 -4.135 12.582 1.00 92.12 225 GLY A N 1
ATOM 1570 C CA . GLY A 1 225 ? -12.288 -3.558 13.791 1.00 92.12 225 GLY A CA 1
ATOM 1571 C C . GLY A 1 225 ? -13.570 -4.252 14.266 1.00 92.12 225 GLY A C 1
ATOM 1572 O O . GLY A 1 225 ? -13.783 -4.369 15.474 1.00 92.12 225 GLY A O 1
ATOM 1573 N N . ILE A 1 226 ? -14.388 -4.757 13.337 1.00 93.38 226 ILE A N 1
ATOM 1574 C CA . ILE A 1 226 ? -15.621 -5.512 13.625 1.00 93.38 226 ILE A CA 1
ATOM 1575 C C . ILE A 1 226 ? -15.312 -6.912 14.163 1.00 93.38 226 ILE A C 1
ATOM 1577 O O . ILE A 1 226 ? -15.994 -7.375 15.078 1.00 93.38 226 ILE A O 1
ATOM 1581 N N . ILE A 1 227 ? -14.305 -7.592 13.602 1.00 92.19 227 ILE A N 1
ATOM 1582 C CA . ILE A 1 227 ? -13.972 -8.987 13.943 1.00 92.19 227 ILE A CA 1
ATOM 1583 C C . ILE A 1 227 ? -13.533 -9.119 15.405 1.00 92.19 227 ILE A C 1
ATOM 1585 O O . ILE A 1 227 ? -13.853 -10.110 16.062 1.00 92.19 227 ILE A O 1
ATOM 1589 N N . ARG A 1 228 ? -12.783 -8.140 15.925 1.00 81.00 228 ARG A N 1
ATOM 1590 C CA . ARG A 1 228 ? -12.181 -8.233 17.262 1.00 81.00 228 ARG A CA 1
ATOM 1591 C C . ARG A 1 228 ? -12.309 -6.913 18.037 1.00 81.00 228 ARG A C 1
ATOM 1593 O O . ARG A 1 228 ? -11.295 -6.230 18.223 1.00 81.00 228 ARG A O 1
ATOM 1600 N N . PRO A 1 229 ? -13.528 -6.545 18.490 1.00 73.94 229 PRO A N 1
ATOM 1601 C CA . PRO A 1 229 ? -13.715 -5.392 19.362 1.00 73.94 229 PRO A CA 1
ATOM 1602 C C . PRO A 1 229 ? -12.912 -5.580 20.656 1.00 73.94 229 PRO A C 1
ATOM 1604 O O . PRO A 1 229 ? -12.594 -6.702 21.064 1.00 73.94 229 PRO A O 1
ATOM 1607 N N . GLY A 1 230 ? -12.507 -4.473 21.272 1.00 72.69 230 GLY A N 1
ATOM 1608 C CA . GLY A 1 230 ? -11.751 -4.541 22.514 1.00 72.69 230 GLY A CA 1
ATOM 1609 C C . GLY A 1 230 ? -12.685 -4.963 23.636 1.00 72.69 230 GLY A C 1
ATOM 1610 O O . GLY A 1 230 ? -13.691 -4.303 23.849 1.00 72.69 230 GLY A O 1
ATOM 1611 N N . VAL A 1 231 ? -12.359 -6.054 24.332 1.00 67.44 231 VAL A N 1
ATOM 1612 C CA . VAL A 1 231 ? -13.171 -6.561 25.447 1.00 67.44 231 VAL A CA 1
ATOM 1613 C C . VAL A 1 231 ? -13.513 -5.386 26.372 1.00 67.44 231 VAL A C 1
ATOM 1615 O O . VAL A 1 231 ? -12.576 -4.720 26.840 1.00 67.44 231 VAL A O 1
ATOM 1618 N N . PRO A 1 232 ? -14.806 -5.064 26.582 1.00 57.09 232 PRO A N 1
ATOM 1619 C CA . PRO A 1 232 ? -15.172 -4.039 27.542 1.00 57.09 232 PRO A CA 1
ATOM 1620 C C . PRO A 1 232 ? -14.564 -4.443 28.881 1.00 57.09 232 PRO A C 1
ATOM 1622 O O . PRO A 1 232 ? -14.605 -5.614 29.256 1.00 57.09 232 PRO A O 1
ATOM 1625 N N . ALA A 1 233 ? -13.939 -3.492 29.580 1.00 55.38 233 ALA A N 1
ATOM 1626 C CA . ALA A 1 233 ? -13.633 -3.721 30.983 1.00 55.38 233 ALA A CA 1
ATOM 1627 C C . ALA A 1 233 ? -14.962 -4.118 31.623 1.00 55.38 233 ALA A C 1
ATOM 1629 O O . ALA A 1 233 ? -15.919 -3.351 31.522 1.00 55.38 233 ALA A O 1
ATOM 1630 N N . SER A 1 234 ? -15.040 -5.333 32.164 1.00 52.66 234 SER A N 1
ATOM 1631 C CA . SER A 1 234 ? -16.167 -5.763 32.974 1.00 52.66 234 SER A CA 1
ATOM 1632 C C . SER A 1 234 ? -16.450 -4.636 33.957 1.00 52.66 234 SER A C 1
ATOM 1634 O O . SER A 1 234 ? -15.605 -4.333 34.804 1.00 52.66 234 SER A O 1
ATOM 1636 N N . VAL A 1 235 ? -17.589 -3.962 33.794 1.00 51.44 235 VAL A N 1
ATOM 1637 C CA . VAL A 1 235 ? -18.159 -3.192 34.893 1.00 51.44 235 VAL A CA 1
ATOM 1638 C C . VAL A 1 235 ? -18.300 -4.223 36.009 1.00 51.44 235 VAL A C 1
ATOM 1640 O O . VAL A 1 235 ? -18.872 -5.281 35.735 1.00 51.44 235 VAL A O 1
ATOM 1643 N N . PRO A 1 236 ? -17.719 -4.021 37.201 1.00 47.31 236 PRO A N 1
ATOM 1644 C CA . PRO A 1 236 ? -18.034 -4.894 38.314 1.00 47.31 236 PRO A CA 1
ATOM 1645 C C . PRO A 1 236 ? -19.554 -4.842 38.485 1.00 47.31 236 PRO A C 1
ATOM 1647 O O . PRO A 1 236 ? -20.100 -3.798 38.842 1.00 47.31 236 PRO A O 1
ATOM 1650 N N . GLU A 1 237 ? -20.250 -5.933 38.170 1.00 50.41 237 GLU A N 1
ATOM 1651 C CA . GLU A 1 237 ? -21.573 -6.192 38.728 1.00 50.41 237 GLU A CA 1
ATOM 1652 C C . GLU A 1 237 ? -21.357 -6.350 40.232 1.00 50.41 237 GLU A C 1
ATOM 1654 O O . GLU A 1 237 ? -20.998 -7.406 40.740 1.00 50.41 237 GLU A O 1
ATOM 1659 N N . GLY A 1 238 ? -21.431 -5.223 40.922 1.00 48.00 238 GLY A N 1
ATOM 1660 C CA . GLY A 1 238 ? -21.127 -5.086 42.334 1.00 48.00 238 GLY A CA 1
ATOM 1661 C C . GLY A 1 238 ? -21.625 -3.726 42.771 1.00 48.00 238 GLY A C 1
ATOM 1662 O O . GLY A 1 238 ? -20.844 -2.822 43.061 1.00 48.00 238 GLY A O 1
ATOM 1663 N N . GLY A 1 239 ? -22.945 -3.559 42.704 1.00 43.72 239 GLY A N 1
ATOM 1664 C CA . GLY A 1 239 ? -23.624 -2.420 43.290 1.00 43.72 239 GLY A CA 1
ATOM 1665 C C . GLY A 1 239 ? -23.274 -2.286 44.771 1.00 43.72 239 GLY A C 1
ATOM 1666 O O . GLY A 1 239 ? -23.203 -3.269 45.499 1.00 43.72 239 GLY A O 1
ATOM 1667 N N . SER A 1 240 ? -23.064 -1.036 45.180 1.00 52.22 240 SER A N 1
ATOM 1668 C CA . SER A 1 240 ? -23.364 -0.511 46.515 1.00 52.22 240 SER A CA 1
ATOM 1669 C C . SER A 1 240 ? -23.017 -1.399 47.719 1.00 52.22 240 SER A C 1
ATOM 1671 O O . SER A 1 240 ? -23.886 -2.049 48.293 1.00 52.22 240 SER A O 1
ATOM 1673 N N . SER A 1 241 ? -21.786 -1.301 48.215 1.00 47.38 241 SER A N 1
ATOM 1674 C CA . SER A 1 241 ? -21.533 -1.504 49.647 1.00 47.38 241 SER A CA 1
ATOM 1675 C C . SER A 1 241 ? -20.342 -0.670 50.120 1.00 47.38 241 SER A C 1
ATOM 1677 O O . SER A 1 241 ? -19.376 -1.180 50.684 1.00 47.38 241 SER A O 1
ATOM 1679 N N . TYR A 1 242 ? -20.403 0.648 49.916 1.00 51.62 242 TYR A N 1
ATOM 1680 C CA . TYR A 1 242 ? -19.714 1.545 50.841 1.00 51.62 242 TYR A CA 1
ATOM 1681 C C . TYR A 1 242 ? -20.499 1.530 52.157 1.00 51.62 242 TYR A C 1
ATOM 1683 O O . TYR A 1 242 ? -21.397 2.337 52.349 1.00 51.62 242 TYR A O 1
ATOM 1691 N N . GLY A 1 243 ? -20.212 0.536 52.999 1.00 48.22 243 GLY A N 1
ATOM 1692 C CA . GLY A 1 243 ? -20.135 0.658 54.459 1.00 48.22 243 GLY A CA 1
ATOM 1693 C C . GLY A 1 243 ? -21.276 1.290 55.263 1.00 48.22 243 GLY A C 1
ATOM 1694 O O . GLY A 1 243 ? -21.027 1.625 56.412 1.00 48.22 243 GLY A O 1
ATOM 1695 N N . PHE A 1 244 ? -22.490 1.451 54.740 1.00 48.41 244 PHE A N 1
ATOM 1696 C CA . PHE A 1 244 ? -23.665 1.628 55.589 1.00 48.41 244 PHE A CA 1
ATOM 1697 C C . PHE A 1 244 ? -24.325 0.270 55.754 1.00 48.41 244 PHE A C 1
ATOM 1699 O O . PHE A 1 244 ? -25.033 -0.222 54.876 1.00 48.41 244 PHE A O 1
ATOM 1706 N N . GLU A 1 245 ? -24.017 -0.346 56.888 1.00 51.59 245 GLU A N 1
ATOM 1707 C CA . GLU A 1 245 ? -24.810 -1.405 57.488 1.00 51.59 245 GLU A CA 1
ATOM 1708 C C . GLU A 1 245 ? -26.284 -0.997 57.371 1.00 51.59 245 GLU A C 1
ATOM 1710 O O . GLU A 1 245 ? -26.678 0.079 57.827 1.00 51.59 245 GLU A O 1
ATOM 1715 N N . ALA A 1 246 ? -27.080 -1.789 56.649 1.00 57.78 246 ALA A N 1
ATOM 1716 C CA . ALA A 1 246 ? -28.510 -1.548 56.574 1.00 57.78 246 ALA A CA 1
ATOM 1717 C C . ALA A 1 246 ? -29.027 -1.489 58.014 1.00 57.78 246 ALA A C 1
ATOM 1719 O O . ALA A 1 246 ? -28.826 -2.441 58.769 1.00 57.78 246 ALA A O 1
ATOM 1720 N N . ALA A 1 247 ? -29.632 -0.358 58.394 1.00 63.81 247 ALA A N 1
ATOM 1721 C CA . ALA A 1 247 ? -30.150 -0.163 59.740 1.00 63.81 247 ALA A CA 1
ATOM 1722 C C . ALA A 1 247 ? -30.980 -1.395 60.147 1.00 63.81 247 ALA A C 1
ATOM 1724 O O . ALA A 1 247 ? -31.795 -1.858 59.335 1.00 63.81 247 ALA A O 1
ATOM 1725 N N . PRO A 1 248 ? -30.767 -1.959 61.351 1.00 65.44 248 PRO A N 1
ATOM 1726 C CA . PRO A 1 248 ? -31.512 -3.126 61.794 1.00 65.44 248 PRO A CA 1
ATOM 1727 C C . PRO A 1 248 ? -33.005 -2.834 61.659 1.00 65.44 248 PRO A C 1
ATOM 1729 O O . PRO A 1 248 ? -33.492 -1.804 62.129 1.00 65.44 248 PRO A O 1
ATOM 1732 N N . ARG A 1 249 ? -33.728 -3.717 60.960 1.00 67.69 249 ARG A N 1
ATOM 1733 C CA . ARG A 1 249 ? -35.182 -3.603 60.825 1.00 67.69 249 ARG A CA 1
ATOM 1734 C C . ARG A 1 249 ? -35.774 -3.612 62.232 1.00 67.69 249 ARG A C 1
ATOM 1736 O O . ARG A 1 249 ? -35.688 -4.627 62.919 1.00 67.69 249 ARG A O 1
ATOM 1743 N N . LEU A 1 250 ? -36.348 -2.486 62.651 1.00 70.31 250 LEU A N 1
ATOM 1744 C CA . LEU A 1 250 ? -37.122 -2.419 63.884 1.00 70.31 250 LEU A CA 1
ATOM 1745 C C . LEU A 1 250 ? -38.279 -3.430 63.781 1.00 70.31 250 LEU A C 1
ATOM 1747 O O . LEU A 1 250 ? -38.944 -3.473 62.740 1.00 70.31 250 LEU A O 1
ATOM 1751 N N . PRO A 1 251 ? -38.511 -4.266 64.809 1.00 75.25 251 PRO A N 1
ATOM 1752 C CA . PRO A 1 251 ? -39.663 -5.155 64.831 1.00 75.25 251 PRO A CA 1
ATOM 1753 C C . PRO A 1 251 ? -40.959 -4.336 64.790 1.00 75.25 251 PRO A C 1
ATOM 1755 O O . PRO A 1 251 ? -41.025 -3.229 65.325 1.00 75.25 251 PRO A O 1
ATOM 1758 N N . ALA A 1 252 ? -41.976 -4.877 64.115 1.00 78.31 252 ALA A N 1
ATOM 1759 C CA . ALA A 1 252 ? -43.273 -4.224 63.975 1.00 78.31 252 ALA A CA 1
ATOM 1760 C C . ALA A 1 252 ? -43.900 -3.949 65.357 1.00 78.31 252 ALA A C 1
ATOM 1762 O O . ALA A 1 252 ? -43.767 -4.791 66.252 1.00 78.31 252 ALA A O 1
ATOM 1763 N N . PRO A 1 253 ? -44.572 -2.796 65.545 1.00 77.62 253 PRO A N 1
ATOM 1764 C CA . PRO A 1 253 ? -45.233 -2.486 66.805 1.00 77.62 253 PRO A CA 1
ATOM 1765 C C . PRO A 1 253 ? -46.335 -3.517 67.100 1.00 77.62 253 PRO A C 1
ATOM 1767 O O . PRO A 1 253 ? -46.982 -4.003 66.165 1.00 77.62 253 PRO A O 1
ATOM 1770 N N . PRO A 1 254 ? -46.541 -3.881 68.380 1.00 73.94 254 PRO A N 1
ATOM 1771 C CA . PRO A 1 254 ? -47.613 -4.790 68.759 1.00 73.94 254 PRO A CA 1
ATOM 1772 C C . PRO A 1 254 ? -48.980 -4.183 68.402 1.00 73.94 254 PRO A C 1
ATOM 1774 O O . PRO A 1 254 ? -49.124 -2.959 68.434 1.00 73.94 254 PRO A O 1
ATOM 1777 N N . PRO A 1 255 ? -49.976 -5.018 68.054 1.00 71.75 255 PRO A N 1
ATOM 1778 C CA . PRO A 1 255 ? -51.321 -4.538 67.765 1.00 71.75 255 PRO A CA 1
ATOM 1779 C C . PRO A 1 255 ? -51.910 -3.834 68.996 1.00 71.75 255 PRO A C 1
ATOM 1781 O O . PRO A 1 255 ? -51.806 -4.344 70.113 1.00 71.75 255 PRO A O 1
ATOM 1784 N N . GLU A 1 256 ? -52.483 -2.649 68.773 1.00 68.25 256 GLU A N 1
ATOM 1785 C CA . GLU A 1 256 ? -53.191 -1.863 69.791 1.00 68.25 256 GLU A CA 1
ATOM 1786 C C . GLU A 1 256 ? -54.445 -2.607 70.303 1.00 68.25 256 GLU A C 1
ATOM 1788 O O . GLU A 1 256 ? -55.005 -3.417 69.555 1.00 68.25 256 GLU A O 1
ATOM 1793 N N . PRO A 1 257 ? -54.840 -2.383 71.575 1.00 64.88 257 PRO A N 1
ATOM 1794 C CA . PRO A 1 257 ? -55.881 -3.146 72.272 1.00 64.88 257 PRO A CA 1
ATOM 1795 C C . PRO A 1 257 ? -57.303 -2.943 71.736 1.00 64.88 257 PRO A C 1
ATOM 1797 O O . PRO A 1 257 ? -57.631 -1.819 71.292 1.00 64.88 257 PRO A O 1
#

Secondary structure (DSSP, 8-state):
--HHHHHHHHHHHHHHHHHHHHHHHHHHHHHH-GGGHHHHS---SSSSHHHHHHHHHHHHHHHHHHHHHHHHHHT--EEEEEEETTEEEEEEEESSS----HHHHHHHHHHHHS-TT--PPPPPPPGGGGGGGHHHHHHHHHHHHHHHHHTT-SSHHHHHHHHHHHHHHHHHHHHHHHHHH-EEEEEEEEETTEEEEEEEEEEE-HHHHHHHHHHHHHHHHHHHHHHSPPPPP--------SS--PPP-PPPPPPP-

Sequence (257 aa):
MTRARAVVFGGWRMLLAGLALSFVGLLVLAAVKPGARPIAYNIPTSSGSDAVGGTVFTVLTVPNRAALALFPSMGSCLGVFANVQGADVSYCAVSYQHFPSRSALGAIGPALAGGPSGIPALPAAPRAYLLFLLVPAAATVLGGMAAARRAKAPDRRVGAAVGALSGVVFALLLLAVGILASLSLRFAAHAQVGGISFVFRLGPDLVIGTLVGLAWGVAGGAIGGIIRPGVPASVPEGGSSYGFEAAPRLPAPPPEP

Foldseek 3Di:
DDLVVLLLQLLVQLQVLLLVVLLVVLVVVCVVDVVSVVLNFVCQPDDDVSRVVRRVVSVVCSLLSSLQSSLQLLQFFFWKWKQWPNDIQTDGCDHQAADDDPVLVVQCVVQVVVDSVRRDGHHGDDPVSNVSVVSLLVSLLVSLLSSQQVSLFAALQSSLVSQLSSLLSNLVVSLVSQVVSKDWDWDWDDDVPDTTIMIMIGTTPSVVSSVSSSVSSNVSSSNSRNVHHHHHPPPPPDDDDPPDDDPPPDDDDDDDD

Radius of gyration: 28.33 Å; Cα contacts (8 Å, |Δi|>4): 461; chains: 1; bounding box: 91×49×104 Å

Solvent-accessible surface area (backbone atoms only — not comparable to full-atom values): 13106 Å² total; per-residue (Å²): 130,61,55,67,61,18,21,51,52,10,8,53,42,18,48,53,42,23,34,51,46,26,39,50,52,37,48,54,45,22,70,77,35,70,91,42,31,70,76,59,35,56,74,50,94,49,85,61,72,50,37,54,50,23,47,53,52,32,64,72,40,43,69,42,49,10,46,67,43,36,38,35,32,64,59,16,42,31,26,44,40,32,41,53,86,84,45,82,48,76,45,70,53,34,26,61,63,20,29,81,41,78,70,54,59,68,46,44,65,62,12,69,75,64,40,93,87,42,65,75,87,47,53,59,44,62,75,77,62,58,62,40,42,51,32,49,46,50,14,15,23,56,10,5,28,50,9,5,41,65,44,42,16,73,40,45,68,54,0,19,50,38,2,24,53,7,6,49,45,24,18,55,52,48,39,53,50,45,57,74,51,34,48,74,49,76,48,76,47,79,48,102,86,54,74,48,58,37,42,39,34,42,32,56,40,63,65,60,28,28,54,47,38,30,51,45,14,26,54,24,3,19,52,16,0,42,76,37,39,8,73,57,77,76,72,76,93,67,79,86,78,85,83,68,75,77,75,78,80,75,78,81,78,78,84,81,134

Mean predicted aligned error: 12.77 Å

pLDDT: mean 76.52, std 15.61, range [43.72, 97.25]